Protein 4CH7 (pdb70)

Secondary structure (DSSP, 8-state):
-HHHHHHHHTTSPPP-SS-HHHHHHHHHTS-HHHHHHHHHHHHHHTSS--EEEEE-TGGGT-EEEEEEE---HHHHHHHHHHHHH-TTEEEEEEESSSS-EEEEEEE-TTT--HHHHHH--TTTT---EEEE--EE--------PPPHHHHHHHHHHSSPPP-SSSTTHHHHHHT--HHHHHHHHHHHHHTTSEEEEEE---B---EE---TTTHHHHHHHHHTSTT----EE----SS----EE--BSSHHHHHHHHHHHHHHTT---EE---EEEEEEE--PPTT-THHHHHHHHHHHHH--

Solvent-accessible surface area: 16983 Å² total

B-factor: mean 60.32, std 13.26, range [33.71, 109.81]

InterPro domains:
  IPR019888 Transcription regulator AsnC-like [SM00344] (4-109)
  IPR036388 Winged helix-like DNA-binding domain superfamily [G3DSA:1.10.10.10] (6-53)
  IPR040523 Siroheme decarboxylase , AsnC-like ligand binding domain [PF17805] (62-142)
  IPR040523 Siroheme decarboxylase , AsnC-like ligand binding domain [PF17805] (228-313)
  IPR050684 Transcriptional regulator Lrp/AsnC/Siroheme decarboxylase [PTHR43413] (7-129)
  IPR053429 Siroheme decarboxylase AHBA-like [NF040708] (6-148)
  IPR053431 Siroheme decarboxylase beta subunit-like [NF040707] (175-319)
  IPR053953 Siroheme decarboxylase NirL-like, HTH domain [PF22451] (7-51)
  IPR053953 Siroheme decarboxylase NirL-like, HTH domain [PF22451] (172-218)

Organism: Hydrogenobacter thermophilus (strain DSM 6534 / IAM 12695 / TK-6) (NCBI:txid608538)

Foldseek 3Di:
DLLVLLQVQQQPFQDLDQFSLCVSCVVSVHDSVVSLVSVCVCCVVPPFVFWAWDFDQVLQVKDKWKKFFQDDPVCVVVVLVLQVLFLQWAWWFQWDDSRGIITMGIDHPPQDDPVVLVVLVVVSVTDDMDTGHKAWDPLPADRDHDDVLVQLLLQVRGGGQDSDRGSQCVVCVVSVHSVVSSVVVVVCCVNRRTVGIGTDEQKDKKFFQDDPVCLSVLVVVLVPDDQKDIKIAGDADPSHRTGIDIYDHDDVVVVVSVVVSCVVVVTPDMDIIIGPDISHHHDHRGPDCSNSVSSVVSVVVVVD

CATH classification: 1.10.10.2890 (+1 more: 3.30.70.3460)

Sequence (304 aa):
NEFDKILKIIQKDIPLVKEPFSVLAQEVGIEEGKLLKTIEKLVEDGIVRHIAPIYDSRLLGYDSALIAFKVDRQKLEEVANFVNACPGVSHNYERTHDFNLWFTLAVPPEISELEDVVVRLAERERVKDYLVLRVVRLFKVYTYTPLTEEEKRIVSITQGSFPLVERPFLEYAKRLRSEEELLEKLSALKERGVLRRISAVYVANASVWEVPEDAIEEVGRYIAGFKGVSHCYQRTTSEKFRYNLFAHGKGQEEIKLLAETISREKALSKYALLFSTREFKKVRIKYFSEEFERWFKELISALEH

Structure (mmCIF, N/CA/C/O backbone):
data_4CH7
#
_entry.id   4CH7
#
_cell.length_a   101.350
_cell.length_b   72.090
_cell.length_c   51.200
_cell.angle_alpha   90.00
_cell.angle_beta   100.40
_cell.angle_gamma   90.00
#
_symmetry.space_group_name_H-M   'C 1 2 1'
#
loop_
_entity.id
_entity.type
_entity.pdbx_description
1 polymer 'NIRD-LIKE PROTEIN'
2 water water
#
loop_
_atom_site.group_PDB
_atom_site.id
_atom_site.type_symbol
_atom_site.label_atom_id
_atom_site.label_alt_id
_atom_site.label_comp_id
_atom_site.label_asym_id
_atom_site.label_entity_id
_atom_site.label_seq_id
_atom_site.pdbx_PDB_ins_code
_atom_site.Cartn_x
_atom_site.Cartn_y
_atom_site.Cartn_z
_atom_site.occupancy
_atom_site.B_iso_or_equiv
_atom_site.auth_seq_id
_atom_site.auth_comp_id
_atom_site.auth_asym_id
_atom_site.auth_atom_id
_atom_site.pdbx_PDB_model_num
ATOM 1 N N . ASN A 1 3 ? 79.310 12.283 57.882 1.00 69.40 3 ASN A N 1
ATOM 2 C CA . ASN A 1 3 ? 80.177 11.313 57.224 1.00 81.88 3 ASN A CA 1
ATOM 3 C C . ASN A 1 3 ? 81.303 10.851 58.147 1.00 66.69 3 ASN A C 1
ATOM 4 O O . ASN A 1 3 ? 81.929 11.664 58.830 1.00 73.17 3 ASN A O 1
ATOM 9 N N . GLU A 1 4 ? 81.545 9.542 58.164 1.00 63.51 4 GLU A N 1
ATOM 10 C CA . GLU A 1 4 ? 82.610 8.956 58.974 1.00 67.70 4 GLU A CA 1
ATOM 11 C C . GLU A 1 4 ? 83.966 9.511 58.568 1.00 67.79 4 GLU A C 1
ATOM 12 O O . GLU A 1 4 ? 84.730 9.977 59.411 1.00 64.57 4 GLU A O 1
ATOM 18 N N . PHE A 1 5 ? 84.259 9.438 57.272 1.00 62.62 5 PHE A N 1
ATOM 19 C CA . PHE A 1 5 ? 85.486 9.988 56.709 1.00 60.56 5 PHE A CA 1
ATOM 20 C C . PHE A 1 5 ? 85.715 11.413 57.190 1.00 68.91 5 PHE A C 1
ATOM 21 O O . PHE A 1 5 ? 86.793 11.746 57.678 1.00 70.88 5 PHE A O 1
ATOM 29 N N . ASP A 1 6 ? 84.686 12.243 57.051 1.00 62.66 6 ASP A N 1
ATOM 30 C CA . ASP A 1 6 ? 84.751 13.641 57.460 1.00 72.91 6 ASP A CA 1
ATOM 31 C C . ASP A 1 6 ? 84.970 13.795 58.966 1.00 62.85 6 ASP A C 1
ATOM 32 O O . ASP A 1 6 ? 85.766 14.627 59.400 1.00 63.81 6 ASP A O 1
ATOM 37 N N . LYS A 1 7 ? 84.260 12.993 59.758 1.00 56.55 7 LYS A N 1
ATOM 38 C CA . LYS A 1 7 ? 84.383 13.038 61.217 1.00 51.82 7 LYS A CA 1
ATOM 39 C C . LYS A 1 7 ? 85.754 12.574 61.706 1.00 52.83 7 LYS A C 1
ATOM 40 O O . LYS A 1 7 ? 86.330 13.164 62.618 1.00 50.70 7 LYS A O 1
ATOM 46 N N . ILE A 1 8 ? 86.261 11.506 61.099 1.00 51.80 8 ILE A N 1
ATOM 47 C CA . ILE A 1 8 ? 87.558 10.946 61.460 1.00 57.08 8 ILE A CA 1
ATOM 48 C C . ILE A 1 8 ? 88.689 11.886 61.064 1.00 57.33 8 ILE A C 1
ATOM 49 O O . ILE A 1 8 ? 89.573 12.180 61.871 1.00 54.97 8 ILE A O 1
ATOM 54 N N . LEU A 1 9 ? 88.661 12.334 59.811 1.00 51.65 9 LEU A N 1
ATOM 55 C CA . LEU A 1 9 ? 89.637 13.287 59.293 1.00 56.15 9 LEU A CA 1
ATOM 56 C C . LEU A 1 9 ? 89.709 14.526 60.178 1.00 56.15 9 LEU A C 1
ATOM 57 O O . LEU A 1 9 ? 90.793 15.016 60.494 1.00 59.80 9 LEU A O 1
ATOM 62 N N . LYS A 1 10 ? 88.542 15.016 60.581 1.00 48.32 10 LYS A N 1
ATOM 63 C CA . LYS A 1 10 ? 88.440 16.186 61.445 1.00 51.40 10 LYS A CA 1
ATOM 64 C C . LYS A 1 10 ? 89.035 15.941 62.834 1.00 64.28 10 LYS A C 1
ATOM 65 O O . LYS A 1 10 ? 89.715 16.807 63.387 1.00 60.50 10 LYS A O 1
ATOM 71 N N . ILE A 1 11 ? 88.785 14.759 63.391 1.00 55.58 11 ILE A N 1
ATOM 72 C CA . ILE A 1 11 ? 89.131 14.479 64.786 1.00 50.87 11 ILE A CA 1
ATOM 73 C C . ILE A 1 11 ? 90.609 14.141 65.016 1.00 48.73 11 ILE A C 1
ATOM 74 O O . ILE A 1 11 ? 91.136 14.374 66.103 1.00 50.86 11 ILE A O 1
ATOM 79 N N . ILE A 1 12 ? 91.276 13.600 64.000 1.00 50.51 12 ILE A N 1
ATOM 80 C CA . ILE A 1 12 ? 92.689 13.246 64.128 1.00 52.68 12 ILE A CA 1
ATOM 81 C C . ILE A 1 12 ? 93.602 14.443 63.871 1.00 57.99 12 ILE A C 1
ATOM 82 O O . ILE A 1 12 ? 94.830 14.337 63.960 1.00 51.56 12 ILE A O 1
ATOM 87 N N . GLN A 1 13 ? 92.990 15.576 63.544 1.00 55.46 13 GLN A N 1
ATOM 88 C CA . GLN A 1 13 ? 93.721 16.825 63.389 1.00 54.38 13 GLN A CA 1
ATOM 89 C C . GLN A 1 13 ? 93.654 17.611 64.690 1.00 59.71 13 GLN A C 1
ATOM 90 O O . GLN A 1 13 ? 94.419 18.554 64.899 1.00 67.10 13 GLN A O 1
ATOM 96 N N . LYS A 1 14 ? 92.730 17.215 65.561 1.00 52.10 14 LYS A N 1
ATOM 97 C CA . LYS A 1 14 ? 92.667 17.759 66.910 1.00 56.90 14 LYS A CA 1
ATOM 98 C C . LYS A 1 14 ? 93.726 17.064 67.753 1.00 62.56 14 LYS A C 1
ATOM 99 O O . LYS A 1 14 ? 94.191 15.979 67.397 1.00 61.79 14 LYS A O 1
ATOM 105 N N . ASP A 1 15 ? 94.121 17.690 68.858 1.00 63.91 15 ASP A N 1
ATOM 106 C CA . ASP A 1 15 ? 95.100 17.089 69.756 1.00 60.28 15 ASP A CA 1
ATOM 107 C C . ASP A 1 15 ? 94.593 15.743 70.266 1.00 64.00 15 ASP A C 1
ATOM 108 O O . ASP A 1 15 ? 93.478 15.642 70.776 1.00 67.11 15 ASP A O 1
ATOM 113 N N . ILE A 1 16 ? 95.414 14.712 70.102 1.00 60.58 16 ILE A N 1
ATOM 114 C CA . ILE A 1 16 ? 95.050 13.362 70.507 1.00 57.71 16 ILE A CA 1
ATOM 115 C C . ILE A 1 16 ? 95.412 13.138 71.971 1.00 54.85 16 ILE A C 1
ATOM 116 O O . ILE A 1 16 ? 96.563 13.333 72.362 1.00 61.45 16 ILE A O 1
ATOM 121 N N . PRO A 1 17 ? 94.420 12.729 72.785 1.00 48.37 17 PRO A N 1
ATOM 122 C CA . PRO A 1 17 ? 94.572 12.663 74.246 1.00 51.98 17 PRO A CA 1
ATOM 123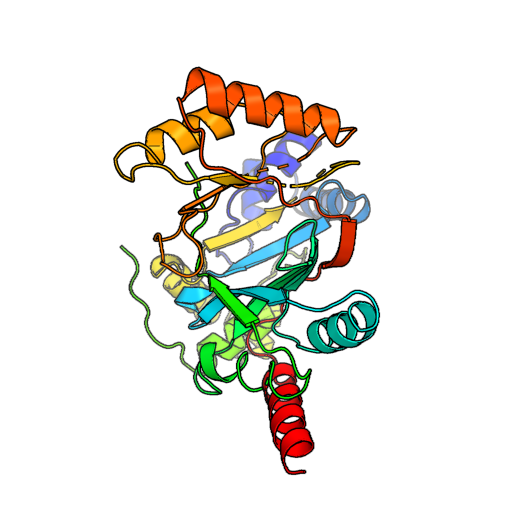 C C . PRO A 1 17 ? 95.714 11.770 74.716 1.00 45.29 17 PRO A C 1
ATOM 124 O O . PRO A 1 17 ? 95.944 10.698 74.153 1.00 42.49 17 PRO A O 1
ATOM 128 N N . LEU A 1 18 ? 96.420 12.222 75.748 1.00 45.03 18 LEU A N 1
ATOM 129 C CA . LEU A 1 18 ? 97.487 11.438 76.350 1.00 44.57 18 LEU A CA 1
ATOM 130 C C . LEU A 1 18 ? 96.905 10.415 77.315 1.00 39.30 18 LEU A C 1
ATOM 131 O O . LEU A 1 18 ? 96.924 10.605 78.531 1.00 39.84 18 LEU A O 1
ATOM 136 N N . VAL A 1 19 ? 96.364 9.339 76.754 1.00 35.90 19 VAL A N 1
ATOM 137 C CA . VAL A 1 19 ? 95.845 8.229 77.538 1.00 38.84 19 VAL A CA 1
ATOM 138 C C . VAL A 1 19 ? 96.419 6.951 76.945 1.00 33.71 19 VAL A C 1
ATOM 139 O O . VAL A 1 19 ? 97.084 6.996 75.909 1.00 38.41 19 VAL A O 1
ATOM 143 N N . LYS A 1 20 ? 96.171 5.817 77.593 1.00 37.98 20 LYS A N 1
ATOM 144 C CA . LYS A 1 20 ? 96.719 4.552 77.118 1.00 37.19 20 LYS A CA 1
ATOM 145 C C . LYS A 1 20 ? 96.069 4.109 75.810 1.00 38.38 20 LYS A C 1
ATOM 146 O O . LYS A 1 20 ? 96.732 3.540 74.944 1.00 39.69 20 LYS A O 1
ATOM 152 N N . GLU A 1 21 ? 94.773 4.375 75.671 1.00 37.80 21 GLU A N 1
ATOM 153 C CA . GLU A 1 21 ? 94.036 3.998 74.468 1.00 39.91 21 GLU A CA 1
ATOM 154 C C . GLU A 1 21 ? 93.320 5.202 73.859 1.00 44.26 21 GLU A C 1
ATOM 155 O O . GLU A 1 21 ? 92.098 5.321 73.963 1.00 37.79 21 GLU A O 1
ATOM 161 N N . PRO A 1 22 ? 94.084 6.091 73.199 1.00 38.58 22 PRO A N 1
ATOM 162 C CA . PRO A 1 22 ? 93.543 7.341 72.652 1.00 36.76 22 PRO A CA 1
ATOM 163 C C . PRO A 1 22 ? 92.601 7.109 71.478 1.00 44.80 22 PRO A C 1
ATOM 164 O O . PRO A 1 22 ? 91.690 7.906 71.269 1.00 41.31 22 PRO A O 1
ATOM 168 N N . PHE A 1 23 ? 92.818 6.035 70.726 1.00 41.62 23 PHE A N 1
ATOM 169 C CA . PHE A 1 23 ? 91.965 5.728 69.585 1.00 42.35 23 PHE A CA 1
ATOM 170 C C . PHE A 1 23 ? 90.651 5.082 70.019 1.00 44.98 23 PHE A C 1
ATOM 171 O O . PHE A 1 23 ? 89.666 5.107 69.283 1.00 47.15 23 PHE A O 1
ATOM 179 N N . SER A 1 24 ? 90.644 4.500 71.213 1.00 44.83 24 SER A N 1
ATOM 180 C CA . SER A 1 24 ? 89.409 4.012 71.815 1.00 45.22 24 SER A CA 1
ATOM 181 C C . SER A 1 24 ? 88.520 5.212 72.137 1.00 46.58 24 SER A C 1
ATOM 182 O O . SER A 1 24 ? 87.310 5.194 71.896 1.00 48.08 24 SER A O 1
ATOM 185 N N . VAL A 1 25 ? 89.145 6.262 72.666 1.00 42.19 25 VAL A N 1
ATOM 186 C CA . VAL A 1 25 ? 88.454 7.506 72.994 1.00 37.57 25 VAL A CA 1
ATOM 187 C C . VAL A 1 25 ? 87.924 8.204 71.738 1.00 46.57 25 VAL A C 1
ATOM 188 O O . VAL A 1 25 ? 86.769 8.627 71.702 1.00 39.58 25 VAL A O 1
ATOM 192 N N . LEU A 1 26 ? 88.772 8.321 70.717 1.00 41.48 26 LEU A N 1
ATOM 193 C CA . LEU A 1 26 ? 88.369 8.911 69.442 1.00 45.56 26 LEU A CA 1
ATOM 194 C C . LEU A 1 26 ? 87.245 8.105 68.796 1.00 42.48 26 LEU A C 1
ATOM 195 O O . LEU A 1 26 ? 86.308 8.672 68.236 1.00 45.95 26 LEU A O 1
ATOM 200 N N . ALA A 1 27 ? 87.347 6.782 68.880 1.00 40.13 27 ALA A N 1
ATOM 201 C CA . ALA A 1 27 ? 86.328 5.891 68.332 1.00 42.57 27 ALA A CA 1
ATOM 202 C C . ALA A 1 27 ? 84.974 6.149 68.976 1.00 46.45 27 ALA A C 1
ATOM 203 O O . ALA A 1 27 ? 83.956 6.233 68.286 1.00 43.63 27 ALA A O 1
ATOM 205 N N . GLN A 1 28 ? 84.970 6.250 70.302 1.00 35.24 28 GLN A N 1
ATOM 206 C CA . GLN A 1 28 ? 83.763 6.576 71.048 1.00 39.82 28 GLN A CA 1
ATOM 207 C C . GLN A 1 28 ? 83.192 7.915 70.599 1.00 48.32 28 GLN A C 1
ATOM 208 O O . GLN A 1 28 ? 81.994 8.028 70.343 1.00 43.70 28 GLN A O 1
ATOM 214 N N . GLU A 1 29 ? 84.057 8.922 70.500 1.00 41.59 29 GLU A N 1
ATOM 215 C CA . GLU A 1 29 ? 83.641 10.261 70.085 1.00 43.10 29 GLU A CA 1
ATOM 216 C C . GLU A 1 29 ? 83.101 10.298 68.652 1.00 50.55 29 GLU A C 1
ATOM 217 O O . GLU A 1 29 ? 82.145 11.020 68.360 1.00 49.65 29 GLU A O 1
ATOM 223 N N . VAL A 1 30 ? 83.722 9.527 67.764 1.00 40.41 30 VAL A N 1
ATOM 224 C CA . VAL A 1 30 ? 83.277 9.442 66.373 1.00 49.96 30 VAL A CA 1
ATOM 225 C C . VAL A 1 30 ? 82.009 8.594 66.256 1.00 48.41 30 VAL A C 1
ATOM 226 O O . VAL A 1 30 ? 81.110 8.904 65.468 1.00 53.87 30 VAL A O 1
ATOM 230 N N . GLY A 1 31 ? 81.929 7.536 67.057 1.00 50.00 31 GLY A N 1
ATOM 231 C CA . GLY A 1 31 ? 80.758 6.681 67.053 1.00 47.68 31 GLY A CA 1
ATOM 232 C C . GLY A 1 31 ? 80.944 5.417 66.240 1.00 57.63 31 GLY A C 1
ATOM 233 O O . GLY A 1 31 ? 79.968 4.807 65.802 1.00 51.05 31 GLY A O 1
ATOM 234 N N . ILE A 1 32 ? 82.197 5.023 66.037 1.00 48.63 32 ILE A N 1
ATOM 235 C CA . ILE A 1 32 ? 82.493 3.789 65.320 1.00 50.79 32 ILE A CA 1
ATOM 236 C C . ILE A 1 32 ? 83.420 2.888 66.129 1.00 52.16 32 ILE A C 1
ATOM 237 O O . ILE A 1 32 ? 84.079 3.340 67.066 1.00 51.48 32 ILE A O 1
ATOM 242 N N . GLU A 1 33 ? 83.460 1.612 65.762 1.00 42.15 33 GLU A N 1
ATOM 243 C CA . GLU A 1 33 ? 84.322 0.638 66.425 1.00 55.22 33 GLU A CA 1
ATOM 244 C C . GLU A 1 33 ? 85.790 1.006 66.210 1.00 48.33 33 GLU A C 1
ATOM 245 O O . GLU A 1 33 ? 86.153 1.511 65.148 1.00 42.02 33 GLU A O 1
ATOM 251 N N . GLU A 1 34 ? 86.624 0.770 67.222 1.00 51.31 34 GLU A N 1
ATOM 252 C CA . GLU A 1 34 ? 88.011 1.240 67.208 1.00 49.69 34 GLU A CA 1
ATOM 253 C C . GLU A 1 34 ? 88.850 0.662 66.071 1.00 45.37 34 GLU A C 1
ATOM 254 O O . GLU A 1 34 ? 89.592 1.394 65.410 1.00 48.36 34 GLU A O 1
ATOM 260 N N . GLY A 1 35 ? 88.742 -0.646 65.856 1.00 50.88 35 GLY A N 1
ATOM 261 C CA . GLY A 1 35 ? 89.466 -1.301 64.781 1.00 51.66 35 GLY A CA 1
ATOM 262 C C . GLY A 1 35 ? 89.138 -0.679 63.439 1.00 58.41 35 GLY A C 1
ATOM 263 O O . GLY A 1 35 ? 90.020 -0.485 62.601 1.00 53.58 35 GLY A O 1
ATOM 264 N N . LYS A 1 36 ? 87.863 -0.353 63.245 1.00 52.89 36 LYS A N 1
ATOM 265 C CA . LYS A 1 36 ? 87.418 0.312 62.029 1.00 45.11 36 LYS A CA 1
ATOM 266 C C . LYS A 1 36 ? 87.998 1.722 61.926 1.00 49.16 36 LYS A C 1
ATOM 267 O O . LYS A 1 36 ? 88.412 2.151 60.847 1.00 55.87 36 LYS A O 1
ATOM 273 N N . LEU A 1 37 ? 88.027 2.437 63.050 1.00 48.06 37 LEU A N 1
ATOM 274 C CA . LEU A 1 37 ? 88.638 3.763 63.092 1.00 51.99 37 LEU A CA 1
ATOM 275 C C . LEU A 1 37 ? 90.100 3.678 62.679 1.00 50.71 37 LEU A C 1
ATOM 276 O O . LEU A 1 37 ? 90.554 4.440 61.829 1.00 46.99 37 LEU A O 1
ATOM 281 N N . LEU A 1 38 ? 90.820 2.734 63.281 1.00 50.71 38 LEU A N 1
ATOM 282 C CA . LEU A 1 38 ? 92.244 2.537 63.017 1.00 52.94 38 LEU A CA 1
ATOM 283 C C . LEU A 1 38 ? 92.565 2.305 61.540 1.00 61.61 38 LEU A C 1
ATOM 284 O O . LEU A 1 38 ? 93.363 3.038 60.953 1.00 61.62 38 LEU A O 1
ATOM 289 N N . LYS A 1 39 ? 91.947 1.285 60.948 1.00 61.88 39 LYS A N 1
ATOM 290 C CA . LYS A 1 39 ? 92.192 0.946 59.547 1.00 68.41 39 LYS A CA 1
ATOM 291 C C . LYS A 1 39 ? 91.859 2.111 58.615 1.00 61.95 39 LYS A C 1
ATOM 292 O O . LYS A 1 39 ? 92.530 2.316 57.601 1.00 64.60 39 LYS A O 1
ATOM 298 N N . THR A 1 40 ? 90.837 2.883 58.974 1.00 57.37 40 THR A N 1
ATOM 299 C CA . THR A 1 40 ? 90.485 4.077 58.214 1.00 58.76 40 THR A CA 1
ATOM 300 C C . THR A 1 40 ? 91.614 5.120 58.235 1.00 61.77 40 THR A C 1
ATOM 301 O O . THR A 1 40 ? 91.983 5.644 57.184 1.00 62.34 40 THR A O 1
ATOM 305 N N . ILE A 1 41 ? 92.164 5.400 59.420 1.00 52.58 41 ILE A N 1
ATOM 306 C CA . ILE A 1 41 ? 93.283 6.341 59.564 1.00 59.69 41 ILE A CA 1
ATOM 307 C C 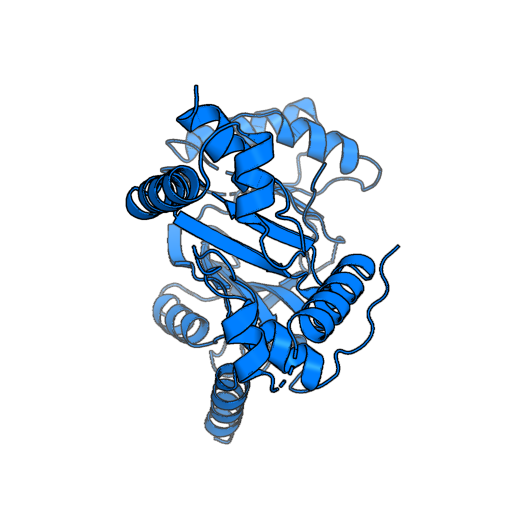. ILE A 1 41 ? 94.409 6.008 58.597 1.00 52.18 41 ILE A C 1
ATOM 308 O O . ILE A 1 41 ? 94.972 6.896 57.952 1.00 52.83 41 ILE A O 1
ATOM 313 N N . GLU A 1 42 ? 94.738 4.720 58.524 1.00 45.76 42 GLU A N 1
ATOM 314 C CA . GLU A 1 42 ? 95.792 4.234 57.647 1.00 61.42 42 GLU A CA 1
ATOM 315 C C . GLU A 1 42 ? 95.525 4.659 56.209 1.00 64.97 42 GLU A C 1
ATOM 316 O O . GLU A 1 42 ? 96.416 5.167 55.537 1.00 62.41 42 GLU A O 1
ATOM 322 N N . LYS A 1 43 ? 94.292 4.447 55.752 1.00 65.01 43 LYS A N 1
ATOM 323 C CA . LYS A 1 43 ? 93.874 4.858 54.416 1.00 53.88 43 LYS A CA 1
ATOM 324 C C . LYS A 1 43 ? 94.174 6.328 54.169 1.00 66.90 43 LYS A C 1
ATOM 325 O O . LYS A 1 43 ? 94.715 6.691 53.127 1.00 69.78 43 LYS A O 1
ATOM 331 N N . LEU A 1 44 ? 93.825 7.171 55.135 1.00 59.54 44 LEU A N 1
ATOM 332 C CA . LEU A 1 44 ? 94.040 8.606 54.997 1.00 66.73 44 LEU A CA 1
ATOM 333 C C . LEU A 1 44 ? 95.522 8.975 54.901 1.00 71.45 44 LEU A C 1
ATOM 334 O O . LEU A 1 44 ? 95.871 9.920 54.198 1.00 62.43 44 LEU A O 1
ATOM 339 N N . VAL A 1 45 ? 96.388 8.226 55.586 1.00 74.41 45 VAL A N 1
ATOM 340 C CA . VAL A 1 45 ? 97.833 8.454 55.481 1.00 72.45 45 VAL A CA 1
ATOM 341 C C . VAL A 1 45 ? 98.444 7.695 54.300 1.00 76.92 45 VAL A C 1
ATOM 342 O O . VAL A 1 45 ? 99.384 8.173 53.666 1.00 75.56 45 VAL A O 1
ATOM 346 N N . GLU A 1 46 ? 97.890 6.523 54.004 1.00 62.65 46 GLU A N 1
ATOM 347 C CA . GLU A 1 46 ? 98.306 5.729 52.852 1.00 69.01 46 GLU A CA 1
ATOM 348 C C . GLU A 1 46 ? 98.079 6.509 51.563 1.00 73.88 46 GLU A C 1
ATOM 349 O O . GLU A 1 46 ? 98.845 6.389 50.605 1.00 77.37 46 GLU A O 1
ATOM 355 N N . ASP A 1 47 ? 97.035 7.329 51.554 1.00 66.86 47 ASP A N 1
ATOM 356 C CA . ASP A 1 47 ? 96.631 8.018 50.338 1.00 76.37 47 ASP A CA 1
ATOM 357 C C . ASP A 1 47 ? 97.140 9.461 50.259 1.00 77.39 47 ASP A C 1
ATOM 358 O O . ASP A 1 47 ? 97.296 10.004 49.170 1.00 76.58 47 ASP A O 1
ATOM 363 N N . GLY A 1 48 ? 97.406 10.078 51.405 1.00 63.88 48 GLY A N 1
ATOM 364 C CA . GLY A 1 48 ? 98.158 11.321 51.420 1.00 77.85 48 GLY A CA 1
ATOM 365 C C . GLY A 1 48 ? 97.418 12.648 51.477 1.00 76.85 48 GLY A C 1
ATOM 366 O O . GLY A 1 48 ? 97.930 13.654 50.981 1.00 77.35 48 GLY A O 1
ATOM 367 N N . ILE A 1 49 ? 96.228 12.670 52.072 1.00 82.20 49 ILE A N 1
ATOM 368 C CA . ILE A 1 49 ? 95.568 13.941 52.369 1.00 80.76 49 ILE A CA 1
ATOM 369 C C . ILE A 1 49 ? 95.989 14.352 53.775 1.00 83.67 49 ILE A C 1
ATOM 370 O O . ILE A 1 49 ? 96.045 15.536 54.113 1.00 85.25 49 ILE A O 1
ATOM 375 N N . VAL A 1 50 ? 96.273 13.340 54.586 1.00 79.67 50 VAL A N 1
ATOM 376 C CA . VAL A 1 50 ? 97.121 13.482 55.751 1.00 85.77 50 VAL A CA 1
ATOM 377 C C . VAL A 1 50 ? 98.215 12.462 55.465 1.00 81.97 50 VAL A C 1
ATOM 378 O O . VAL A 1 50 ? 97.932 11.394 54.942 1.00 85.92 50 VAL A O 1
ATOM 382 N N . ARG A 1 51 ? 99.470 12.797 55.723 1.00 78.70 51 ARG A N 1
ATOM 383 C CA . ARG A 1 51 ? 100.545 11.886 55.345 1.00 83.88 51 ARG A CA 1
ATOM 384 C C . ARG A 1 51 ? 101.211 11.297 56.568 1.00 84.01 51 ARG A C 1
ATOM 385 O O . ARG A 1 51 ? 102.020 10.372 56.473 1.00 77.18 51 ARG A O 1
ATOM 393 N N . HIS A 1 52 ? 100.853 11.837 57.724 1.00 81.07 52 HIS A N 1
ATOM 394 C CA . HIS A 1 52 ? 101.519 11.465 58.953 1.00 73.84 52 HIS A CA 1
ATOM 395 C C . HIS A 1 52 ? 100.628 11.747 60.147 1.00 70.23 52 HIS A C 1
ATOM 396 O O . HIS A 1 52 ? 99.551 12.335 60.015 1.00 81.02 52 HIS A O 1
ATOM 403 N N . ILE A 1 53 ? 101.094 11.310 61.309 1.00 66.29 53 ILE A N 1
ATOM 404 C CA . ILE A 1 53 ? 100.435 11.564 62.576 1.00 63.76 53 ILE A CA 1
ATOM 405 C C . ILE A 1 53 ? 101.512 11.435 63.644 1.00 40.31 53 ILE A C 1
ATOM 406 O O . ILE A 1 53 ? 102.168 10.399 63.753 1.00 50.24 53 ILE A O 1
ATOM 411 N N . ALA A 1 54 ? 101.722 12.503 64.406 1.00 43.00 54 ALA A N 1
ATOM 412 C CA . ALA A 1 54 ? 102.906 12.590 65.249 1.00 52.08 54 ALA A CA 1
ATOM 413 C C . ALA A 1 54 ? 102.759 13.645 66.326 1.00 52.38 54 ALA A C 1
ATOM 414 O O . ALA A 1 54 ? 101.910 14.531 66.224 1.00 54.61 54 ALA A O 1
ATOM 416 N N . PRO A 1 55 ? 103.585 13.542 67.377 1.00 45.76 55 PRO A N 1
ATOM 417 C CA . PRO A 1 55 ? 103.686 14.629 68.351 1.00 46.65 55 PRO A CA 1
ATOM 418 C C . PRO A 1 55 ? 104.289 15.861 67.696 1.00 43.58 55 PRO A C 1
ATOM 419 O O . PRO A 1 55 ? 105.126 15.722 66.802 1.00 48.30 55 PRO A O 1
ATOM 423 N N . ILE A 1 56 ? 103.864 17.045 68.123 1.00 46.32 56 ILE A N 1
ATOM 424 C CA . ILE A 1 56 ? 104.500 18.279 67.678 1.00 50.10 56 ILE A CA 1
ATOM 425 C C . ILE A 1 56 ? 105.184 18.927 68.877 1.00 54.82 56 ILE A C 1
ATOM 426 O O . ILE A 1 56 ? 104.527 19.306 69.848 1.00 57.71 56 ILE A O 1
ATOM 431 N N . TYR A 1 57 ? 106.508 19.030 68.813 1.00 56.68 57 TYR A N 1
ATOM 432 C CA . TYR A 1 57 ? 107.284 19.609 69.904 1.00 53.40 57 TYR A CA 1
ATOM 433 C C . TYR A 1 57 ? 107.661 21.052 69.590 1.00 52.89 57 TYR A C 1
ATOM 434 O O . TYR A 1 57 ? 107.903 21.392 68.431 1.00 59.64 57 TYR A O 1
ATOM 443 N N . ASP A 1 58 ? 107.702 21.899 70.615 1.00 58.83 58 ASP A N 1
ATOM 444 C CA . ASP A 1 58 ? 108.117 23.284 70.427 1.00 60.33 58 ASP A CA 1
ATOM 445 C C . ASP A 1 58 ? 109.639 23.360 70.353 1.00 63.52 58 ASP A C 1
ATOM 446 O O . ASP A 1 58 ? 110.330 22.993 71.303 1.00 52.29 58 ASP A O 1
ATOM 451 N N . SER A 1 59 ? 110.146 23.835 69.219 1.00 58.06 59 SER A N 1
ATOM 452 C CA . SER A 1 59 ? 111.584 23.873 68.947 1.00 65.08 59 SER A CA 1
ATOM 453 C C . SER A 1 59 ? 112.414 24.519 70.059 1.00 63.11 59 SER A C 1
ATOM 454 O O . SER A 1 59 ? 113.352 23.907 70.570 1.00 64.23 59 SER A O 1
ATOM 457 N N . ARG A 1 60 ? 112.069 25.747 70.434 1.00 63.43 60 ARG A N 1
ATOM 458 C CA . ARG A 1 60 ? 112.848 26.475 71.434 1.00 64.32 60 ARG A CA 1
ATOM 459 C C . ARG A 1 60 ? 112.668 25.936 72.856 1.00 65.89 60 ARG A C 1
ATOM 460 O O . ARG A 1 60 ? 113.584 26.021 73.676 1.00 59.70 60 ARG A O 1
ATOM 468 N N . LEU A 1 61 ? 111.494 25.384 73.145 1.00 57.96 61 LEU A N 1
ATOM 469 C CA . LEU A 1 61 ? 111.232 24.805 74.462 1.00 65.99 61 LEU A CA 1
ATOM 470 C C . LEU A 1 61 ? 111.991 23.489 74.646 1.00 61.23 61 LEU A C 1
ATOM 471 O O . LEU A 1 61 ? 112.199 23.032 75.772 1.00 62.14 61 LEU A O 1
ATOM 476 N N . LEU A 1 62 ? 112.410 22.896 73.531 1.00 56.68 62 LEU A N 1
ATOM 477 C CA . LEU A 1 62 ? 113.311 21.750 73.562 1.00 59.63 62 LEU A CA 1
ATOM 478 C C . LEU A 1 62 ? 114.723 22.224 73.887 1.00 59.23 62 LEU A C 1
ATOM 479 O O . LEU A 1 62 ? 115.564 21.445 74.340 1.00 57.02 62 LEU A O 1
ATOM 484 N N . GLY A 1 63 ? 114.977 23.508 73.655 1.00 57.14 63 GLY A N 1
ATOM 485 C CA . GLY A 1 63 ? 116.299 24.067 73.861 1.00 60.73 63 GLY A CA 1
ATOM 486 C C . GLY A 1 63 ? 117.007 24.306 72.547 1.00 62.70 63 GLY A C 1
ATOM 487 O O . GLY A 1 63 ? 118.187 24.660 72.520 1.00 58.10 63 GLY A O 1
ATOM 488 N N . TYR A 1 64 ? 116.284 24.103 71.451 1.00 53.71 64 TYR A N 1
ATOM 489 C CA . TYR A 1 64 ? 116.835 24.356 70.130 1.00 55.77 64 TYR A CA 1
ATOM 490 C C . TYR A 1 64 ? 116.783 25.838 69.793 1.00 55.21 64 TYR A C 1
ATOM 491 O O . TYR A 1 64 ? 115.730 26.473 69.896 1.00 66.97 64 TYR A O 1
ATOM 500 N N . ASP A 1 65 ? 117.928 26.390 69.407 1.00 54.37 65 ASP A N 1
ATOM 501 C CA . ASP A 1 65 ? 117.950 27.722 68.828 1.00 50.78 65 ASP A CA 1
ATOM 502 C C . ASP A 1 65 ? 117.810 27.565 67.322 1.00 50.76 65 ASP A C 1
ATOM 503 O O . ASP A 1 65 ? 118.612 26.876 66.685 1.00 56.45 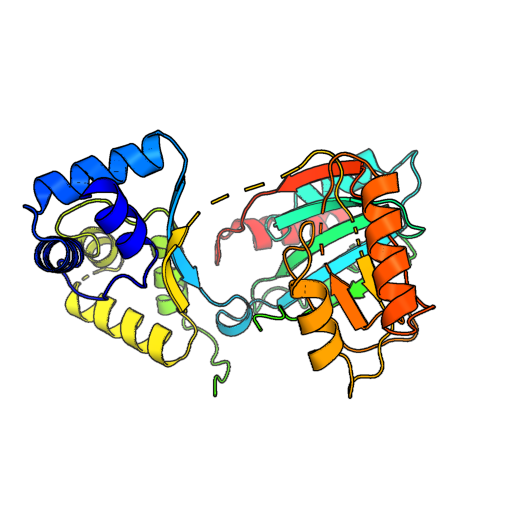65 ASP A O 1
ATOM 508 N N . SER A 1 66 ? 116.777 28.182 66.760 1.00 46.76 66 SER A N 1
ATOM 509 C CA . SER A 1 66 ? 116.551 28.116 65.323 1.00 55.42 66 SER A CA 1
ATOM 510 C C . SER A 1 66 ? 116.453 29.511 64.720 1.00 48.70 66 SER A C 1
ATOM 511 O O . SER A 1 66 ? 115.923 30.433 65.343 1.00 53.04 66 SER A O 1
ATOM 514 N N . ALA A 1 67 ? 116.980 29.663 63.510 1.00 48.12 67 ALA A N 1
ATOM 515 C CA . ALA A 1 67 ? 116.971 30.954 62.836 1.00 43.62 67 ALA A CA 1
ATOM 516 C C . ALA A 1 67 ? 116.872 30.788 61.330 1.00 49.48 67 ALA A C 1
ATOM 517 O O . ALA A 1 67 ? 117.140 29.711 60.792 1.00 46.59 67 ALA A O 1
ATOM 519 N N . LEU A 1 68 ? 116.491 31.866 60.655 1.00 45.30 68 LEU A N 1
ATOM 520 C CA . LEU A 1 68 ? 116.495 31.888 59.202 1.00 52.67 68 LEU A CA 1
ATOM 521 C C . LEU A 1 68 ? 117.829 32.457 58.741 1.00 47.06 68 LEU A C 1
ATOM 522 O O . LEU A 1 68 ? 118.168 33.598 59.058 1.00 39.78 68 LEU A O 1
ATOM 527 N N . ILE A 1 69 ? 118.591 31.654 58.007 1.00 43.59 69 ILE A N 1
ATOM 528 C CA . ILE A 1 69 ? 119.916 32.067 57.561 1.00 45.72 69 ILE A CA 1
ATOM 529 C C . ILE A 1 69 ? 119.905 32.407 56.073 1.00 51.13 69 ILE A C 1
ATOM 530 O O . ILE A 1 69 ? 119.262 31.720 55.280 1.00 58.32 69 ILE A O 1
ATOM 535 N N . ALA A 1 70 ? 120.612 33.472 55.701 1.00 42.74 70 ALA A N 1
ATOM 536 C CA . ALA A 1 70 ? 120.718 33.878 54.304 1.00 49.32 70 ALA A CA 1
ATOM 537 C C . ALA A 1 70 ? 122.184 34.024 53.917 1.00 47.98 70 ALA A C 1
ATOM 538 O O . ALA A 1 70 ? 122.933 34.717 54.597 1.00 44.23 70 ALA A O 1
ATOM 540 N N . PHE A 1 71 ? 122.589 33.369 52.832 1.00 45.42 71 PHE A N 1
ATOM 541 C CA . PHE A 1 71 ? 123.962 33.470 52.342 1.00 48.46 71 PHE A CA 1
ATOM 542 C C . PHE A 1 71 ? 124.029 34.283 51.053 1.00 57.33 71 PHE A C 1
ATOM 543 O O . PHE A 1 71 ? 123.161 34.156 50.186 1.00 54.37 71 PHE A O 1
ATOM 551 N N . LYS A 1 72 ? 125.053 35.124 50.929 1.00 56.04 72 LYS A N 1
ATOM 552 C CA . LYS A 1 72 ? 125.335 35.760 49.647 1.00 54.77 72 LYS A CA 1
ATOM 553 C C . LYS A 1 72 ? 126.366 34.932 48.892 1.00 60.56 72 LYS A C 1
ATOM 554 O O . LYS A 1 72 ? 127.565 35.008 49.162 1.00 58.27 72 LYS A O 1
ATOM 560 N N . VAL A 1 73 ? 125.879 34.126 47.956 1.00 63.39 73 VAL A N 1
ATOM 561 C CA . VAL A 1 73 ? 126.728 33.261 47.151 1.00 64.19 73 VAL A CA 1
ATOM 562 C C . VAL A 1 73 ? 126.547 33.664 45.696 1.00 73.12 73 VAL A C 1
ATOM 563 O O . VAL A 1 73 ? 125.455 34.061 45.305 1.00 71.69 73 VAL A O 1
ATOM 567 N N . ASP A 1 74 ? 127.590 33.580 44.879 1.00 77.98 74 ASP A N 1
ATOM 568 C CA . ASP A 1 74 ? 127.368 33.839 43.461 1.00 80.07 74 ASP A CA 1
ATOM 569 C C . ASP A 1 74 ? 127.189 32.550 42.665 1.00 72.56 74 ASP A C 1
ATOM 570 O O . ASP A 1 74 ? 127.728 31.504 43.029 1.00 68.05 74 ASP A O 1
ATOM 575 N N . ARG A 1 75 ? 126.416 32.653 41.585 1.00 83.72 75 ARG A N 1
ATOM 576 C CA . ARG A 1 75 ? 125.906 31.513 40.820 1.00 75.95 75 ARG A CA 1
ATOM 577 C C . ARG A 1 75 ? 126.908 30.395 40.538 1.00 78.60 75 ARG A C 1
ATOM 578 O O . ARG A 1 75 ? 126.547 29.215 40.559 1.00 79.72 75 ARG A O 1
ATOM 586 N N . GLN A 1 76 ? 128.155 30.771 40.267 1.00 70.12 76 GLN A N 1
ATOM 587 C CA . GLN A 1 76 ? 129.215 29.801 40.015 1.00 79.45 76 GLN A CA 1
ATOM 588 C C . GLN A 1 76 ? 129.336 28.818 41.172 1.00 88.81 76 GLN A C 1
ATOM 589 O O . GLN A 1 76 ? 129.621 27.636 40.971 1.00 90.09 76 GLN A O 1
ATOM 595 N N . LYS A 1 77 ? 129.105 29.314 42.383 1.00 82.87 77 LYS A N 1
ATOM 596 C CA . LYS A 1 77 ? 129.323 28.521 43.585 1.00 80.88 77 LYS A CA 1
ATOM 597 C C . LYS A 1 77 ? 128.029 28.231 44.344 1.00 74.39 77 LYS A C 1
ATOM 598 O O . LYS A 1 77 ? 128.060 27.621 45.411 1.00 72.41 77 LYS A O 1
ATOM 604 N N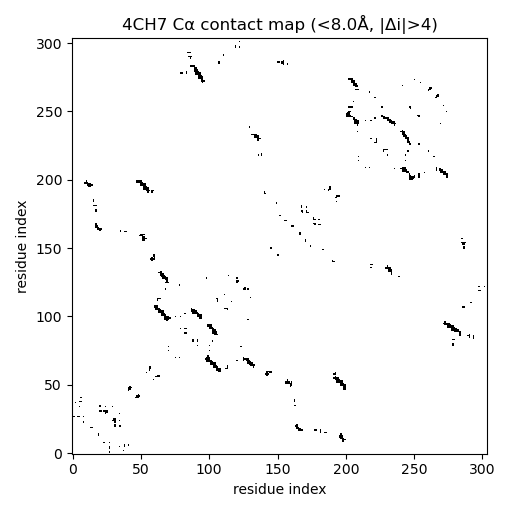 . LEU A 1 78 ? 126.899 28.656 43.783 1.00 68.00 78 LEU A N 1
ATOM 605 C CA . LEU A 1 78 ? 125.598 28.483 44.430 1.00 64.52 78 LEU A CA 1
ATOM 606 C C . LEU A 1 78 ? 125.284 27.017 44.733 1.00 66.34 78 LEU A C 1
ATOM 607 O O . LEU A 1 78 ? 124.959 26.670 45.871 1.00 63.84 78 LEU A O 1
ATOM 612 N N . GLU A 1 79 ? 125.377 26.165 43.715 1.00 68.36 79 GLU A N 1
ATOM 613 C CA . GLU A 1 79 ? 125.074 24.745 43.878 1.00 71.51 79 GLU A CA 1
ATOM 614 C C . GLU A 1 79 ? 126.001 24.056 44.876 1.00 72.16 79 GLU A C 1
ATOM 615 O O . GLU A 1 79 ? 125.538 23.325 45.750 1.00 77.76 79 GLU A O 1
ATOM 621 N N . GLU A 1 80 ? 127.305 24.283 44.736 1.00 73.72 80 GLU A N 1
ATOM 622 C CA . GLU A 1 80 ? 128.294 23.729 45.65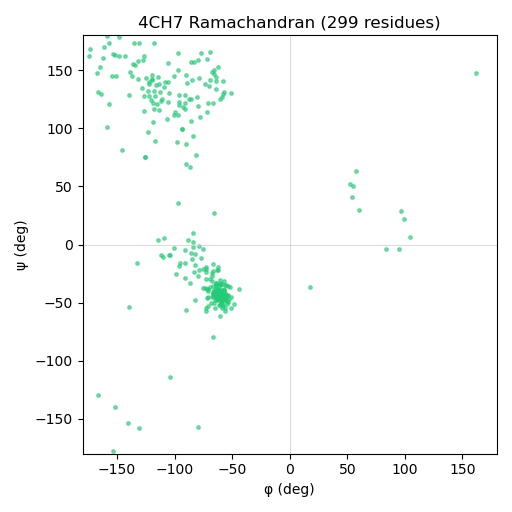9 1.00 74.98 80 GLU A CA 1
ATOM 623 C C . GLU A 1 80 ? 127.967 24.078 47.110 1.00 71.31 80 GLU A C 1
ATOM 624 O O . GLU A 1 80 ? 127.955 23.209 47.984 1.00 63.72 80 GLU A O 1
ATOM 630 N N . VAL A 1 81 ? 127.698 25.358 47.353 1.00 66.77 81 VAL A N 1
ATOM 631 C CA . VAL A 1 81 ? 127.340 25.841 48.684 1.00 64.48 81 VAL A CA 1
ATOM 632 C C . VAL A 1 81 ? 126.021 25.232 49.163 1.00 65.17 81 VAL A C 1
ATOM 633 O O . VAL A 1 81 ? 125.897 24.834 50.320 1.00 59.77 81 VAL A O 1
ATOM 637 N N . ALA A 1 82 ? 125.047 25.150 48.262 1.00 65.95 82 ALA A N 1
ATOM 638 C CA . ALA A 1 82 ? 123.729 24.610 48.588 1.00 63.60 82 ALA A CA 1
ATOM 639 C C . ALA A 1 82 ? 123.803 23.174 49.101 1.00 60.81 82 ALA A C 1
ATOM 640 O O . ALA A 1 82 ? 123.143 22.822 50.081 1.00 59.09 82 ALA A O 1
ATOM 642 N N . ASN A 1 83 ? 124.600 22.349 48.427 1.00 60.94 83 ASN A N 1
ATOM 643 C CA . ASN A 1 83 ? 124.773 20.957 48.824 1.00 65.83 83 ASN A CA 1
ATOM 644 C C . ASN A 1 83 ? 125.506 20.828 50.159 1.00 67.53 83 ASN A C 1
ATOM 645 O O . ASN A 1 83 ? 125.273 19.886 50.915 1.00 58.12 83 ASN A O 1
ATOM 650 N N . PHE A 1 84 ? 126.397 21.774 50.441 1.00 58.26 84 PHE A N 1
ATOM 651 C CA . PHE A 1 84 ? 127.069 21.824 51.735 1.00 60.31 84 PHE A CA 1
ATOM 652 C C . PHE A 1 84 ? 126.048 22.079 52.840 1.00 58.82 84 PHE A C 1
ATOM 653 O O . PHE A 1 84 ? 126.073 21.431 53.887 1.00 57.63 84 PHE A O 1
ATOM 661 N N . VAL A 1 85 ? 125.154 23.033 52.592 1.00 59.28 85 VAL A N 1
ATOM 662 C CA . VAL A 1 85 ? 124.103 23.389 53.541 1.00 66.11 85 VAL A CA 1
ATOM 663 C C . VAL A 1 85 ? 123.187 22.200 53.837 1.00 62.92 85 VAL A C 1
ATOM 664 O O . VAL A 1 85 ? 122.890 21.908 54.999 1.00 64.44 85 VAL A O 1
ATOM 668 N N . ASN A 1 86 ? 122.753 21.519 52.778 1.00 64.81 86 ASN A N 1
ATOM 669 C CA . ASN A 1 86 ? 121.876 20.358 52.898 1.00 63.40 86 ASN A CA 1
ATOM 670 C C . ASN A 1 86 ? 122.466 19.257 53.776 1.00 64.97 86 ASN A C 1
ATOM 671 O O . ASN A 1 86 ? 121.736 18.524 54.439 1.00 71.93 86 ASN A O 1
ATOM 676 N N . ALA A 1 87 ? 123.792 19.149 53.772 1.00 67.19 87 ALA A N 1
ATOM 677 C CA . ALA A 1 87 ? 124.494 18.156 54.581 1.00 77.49 87 ALA A CA 1
ATOM 678 C C . ALA A 1 87 ? 124.243 18.341 56.077 1.00 65.40 87 ALA A C 1
ATOM 679 O O . ALA A 1 87 ? 124.247 17.371 56.837 1.00 68.81 87 ALA A O 1
ATOM 681 N N . CYS A 1 88 ? 124.028 19.585 56.494 1.00 61.81 88 CYS A N 1
ATOM 682 C CA . CYS A 1 88 ? 123.745 19.871 57.895 1.00 67.85 88 CYS A CA 1
ATOM 683 C C . CYS A 1 88 ? 122.401 19.294 58.320 1.00 61.94 88 CYS A C 1
ATOM 684 O O . CYS A 1 88 ? 121.367 19.620 57.735 1.00 65.32 88 CYS A O 1
ATOM 687 N N . PRO A 1 89 ? 122.417 18.429 59.346 1.00 61.64 89 PRO A N 1
ATOM 688 C CA . PRO A 1 89 ? 121.219 17.778 59.886 1.00 58.84 89 PRO A CA 1
ATOM 689 C C . PRO A 1 89 ? 120.280 18.784 60.540 1.00 63.53 89 PRO A C 1
ATOM 690 O O . PRO A 1 89 ? 119.112 18.468 60.764 1.00 65.71 89 PRO A O 1
ATOM 694 N N . GLY A 1 90 ? 120.788 19.976 60.844 1.00 63.50 90 GLY A N 1
ATOM 695 C CA . GLY A 1 90 ? 119.980 21.013 61.462 1.00 59.56 90 GLY A CA 1
ATOM 696 C C . GLY A 1 90 ? 119.297 21.942 60.473 1.00 53.12 90 GLY A C 1
ATOM 697 O O . GLY A 1 90 ? 118.519 22.814 60.870 1.00 51.30 90 GLY A O 1
ATOM 698 N N . VAL A 1 91 ?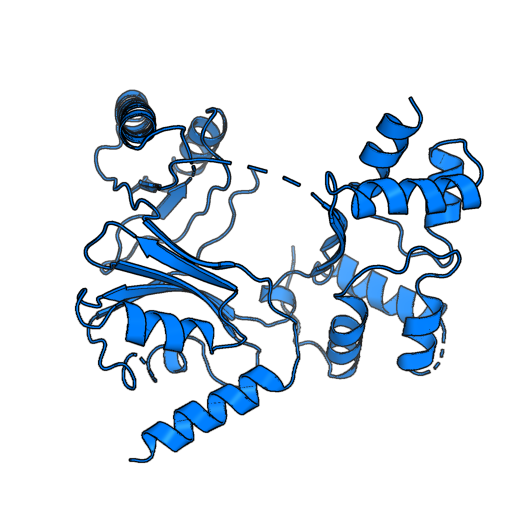 119.591 21.762 59.187 1.00 58.07 91 VAL A N 1
ATOM 699 C CA . VAL A 1 91 ? 118.948 22.548 58.138 1.00 53.99 91 VAL A CA 1
ATOM 700 C C . VAL A 1 91 ? 117.686 21.844 57.641 1.00 57.58 91 VAL A C 1
ATOM 701 O O . VAL A 1 91 ? 117.759 20.742 57.097 1.00 56.88 91 VAL A O 1
ATOM 705 N N . SER A 1 92 ? 116.533 22.481 57.837 1.00 62.28 92 SER A N 1
ATOM 706 C CA . SER A 1 92 ? 115.247 21.888 57.471 1.00 58.75 92 SER A CA 1
ATOM 707 C C . SER A 1 92 ? 114.848 22.241 56.041 1.00 63.25 92 SER A C 1
ATOM 708 O O . SER A 1 92 ? 114.603 21.358 55.217 1.00 68.54 92 SER A O 1
ATOM 711 N N . HIS A 1 93 ? 114.783 23.536 55.754 1.00 58.32 93 HIS A N 1
ATOM 712 C CA . HIS A 1 93 ? 114.483 24.000 54.409 1.00 61.59 93 HIS A CA 1
ATOM 713 C C . HIS A 1 93 ? 115.689 24.730 53.846 1.00 64.77 93 HIS A C 1
ATOM 714 O O . HIS A 1 93 ? 116.401 25.408 54.583 1.00 57.99 93 HIS A O 1
ATOM 721 N N . ASN A 1 94 ? 115.925 24.579 52.546 1.00 56.62 94 ASN A N 1
ATOM 722 C CA . ASN A 1 94 ? 116.969 25.340 51.865 1.00 55.32 94 ASN A CA 1
ATOM 723 C C . ASN A 1 94 ? 116.472 25.785 50.497 1.00 62.18 94 ASN A C 1
ATOM 724 O O . ASN A 1 94 ? 115.975 24.972 49.716 1.00 60.61 94 ASN A O 1
ATOM 729 N N . TYR A 1 95 ? 116.608 27.074 50.209 1.00 58.65 95 TYR A N 1
ATOM 730 C CA . TYR A 1 95 ? 116.052 27.630 48.986 1.00 63.55 95 TYR A CA 1
ATOM 731 C C . TYR A 1 95 ? 117.000 28.591 48.290 1.00 61.06 95 TYR A C 1
ATOM 732 O O . TYR A 1 95 ? 117.762 29.315 48.936 1.00 51.85 95 TYR A O 1
ATOM 741 N N . GLU A 1 96 ? 116.953 28.582 46.963 1.00 52.61 96 GLU A N 1
ATOM 742 C CA . GLU A 1 96 ? 117.552 29.652 46.186 1.00 55.79 96 GLU A CA 1
ATOM 743 C C . GLU A 1 96 ? 116.477 30.700 45.966 1.00 55.26 96 GLU A C 1
ATOM 744 O O . GLU A 1 96 ? 115.370 30.380 45.526 1.00 64.30 96 GLU A O 1
ATOM 750 N N . ARG A 1 97 ? 116.795 31.950 46.285 1.00 51.27 97 ARG A N 1
ATOM 751 C CA . ARG A 1 97 ? 115.812 33.018 46.178 1.00 53.19 97 ARG A CA 1
ATOM 752 C C . ARG A 1 97 ? 116.313 34.206 45.366 1.00 61.50 97 ARG A C 1
ATOM 753 O O . ARG A 1 97 ? 117.517 34.390 45.187 1.00 55.71 97 ARG A O 1
ATOM 761 N N . THR A 1 98 ? 115.370 34.999 44.867 1.00 57.23 98 THR A N 1
ATOM 762 C CA . THR A 1 98 ? 115.686 36.189 44.087 1.00 56.43 98 THR A CA 1
ATOM 763 C C . THR A 1 98 ? 115.974 37.368 45.011 1.00 59.61 98 THR A C 1
ATOM 764 O O . THR A 1 98 ? 115.058 38.078 45.438 1.00 55.32 98 THR A O 1
ATOM 768 N N . HIS A 1 99 ? 117.254 37.563 45.316 1.00 63.67 99 HIS A N 1
ATOM 769 C CA . HIS A 1 99 ? 117.702 38.613 46.227 1.00 61.11 99 HIS A CA 1
ATOM 770 C C . HIS A 1 99 ? 119.227 38.625 46.219 1.00 61.55 99 HIS A C 1
ATOM 771 O O . HIS A 1 99 ? 119.850 37.650 45.795 1.00 57.69 99 HIS A O 1
ATOM 778 N N . ASP A 1 100 ? 119.828 39.720 46.679 1.00 65.16 100 ASP A N 1
ATOM 779 C CA . ASP A 1 100 ? 121.285 39.800 46.786 1.00 67.95 100 ASP A CA 1
ATOM 780 C C . ASP A 1 100 ? 121.808 38.662 47.659 1.00 63.16 100 ASP A C 1
ATOM 781 O O . ASP A 1 100 ? 122.852 38.069 47.375 1.00 63.07 100 ASP A O 1
ATOM 786 N N . PHE A 1 101 ? 121.067 38.359 48.720 1.00 67.18 101 PHE A N 1
ATOM 787 C CA . PHE A 1 101 ? 121.241 37.098 49.425 1.00 57.44 101 PHE A CA 1
ATOM 788 C C . PHE A 1 101 ? 120.392 36.060 48.700 1.00 55.13 101 PHE A C 1
ATOM 789 O O . PHE A 1 101 ? 119.164 36.072 48.795 1.00 56.33 101 PHE A O 1
ATOM 797 N N . ASN A 1 102 ? 121.054 35.174 47.962 1.00 59.64 102 ASN A N 1
ATOM 798 C CA . ASN A 1 102 ? 120.372 34.257 47.052 1.00 59.91 102 ASN A CA 1
ATOM 799 C C . ASN A 1 102 ? 120.188 32.847 47.608 1.00 54.07 102 ASN A C 1
ATOM 800 O O . ASN A 1 102 ? 119.588 31.993 46.952 1.00 50.85 102 ASN A O 1
ATOM 805 N N . LEU A 1 103 ? 120.714 32.596 48.803 1.00 46.33 103 LEU A N 1
ATOM 806 C CA . LEU A 1 103 ? 120.536 31.294 49.438 1.00 46.82 103 LEU A CA 1
ATOM 807 C C . LEU A 1 103 ? 119.963 31.443 50.844 1.00 54.70 103 LEU A C 1
ATOM 808 O O . LEU A 1 103 ? 120.611 31.998 51.732 1.00 50.21 103 LEU A O 1
ATOM 813 N N . TRP A 1 104 ? 118.748 30.937 51.037 1.00 59.16 104 TRP A N 1
ATOM 814 C CA . TRP A 1 104 ? 118.064 31.034 52.318 1.00 54.54 104 TRP A CA 1
ATOM 815 C C . TRP A 1 104 ? 117.743 29.657 52.872 1.00 57.25 104 TRP A C 1
ATOM 816 O O . TRP A 1 104 ? 117.095 28.846 52.205 1.00 50.34 104 TRP A O 1
ATOM 827 N N . PHE A 1 105 ? 118.195 29.394 54.093 1.00 52.49 105 PHE A N 1
ATOM 828 C CA . PHE A 1 105 ? 117.858 28.142 54.752 1.00 46.74 105 PHE A CA 1
ATOM 829 C C . PHE A 1 105 ? 117.474 28.333 56.214 1.00 51.08 105 PHE A C 1
ATOM 830 O O . PHE A 1 105 ? 117.849 29.320 56.853 1.00 53.06 105 PHE A O 1
ATOM 838 N N . THR A 1 106 ? 116.698 27.386 56.726 1.00 50.43 106 THR A N 1
ATOM 839 C CA . THR A 1 106 ? 116.322 27.382 58.130 1.00 51.33 106 THR A CA 1
ATOM 840 C C . THR A 1 106 ? 117.274 26.471 58.888 1.00 55.16 106 THR A C 1
ATOM 841 O O . THR A 1 106 ? 117.412 25.292 58.556 1.00 53.04 106 THR A O 1
ATOM 845 N N . LEU A 1 107 ? 117.945 27.027 59.892 1.00 49.92 107 LEU A N 1
ATOM 846 C CA . LEU A 1 107 ? 118.884 26.256 60.695 1.00 46.81 107 LEU A CA 1
ATOM 847 C C . LEU A 1 107 ? 118.371 26.101 62.114 1.00 48.21 107 LEU A C 1
ATOM 848 O O . LEU A 1 107 ? 117.947 27.075 62.734 1.00 52.10 107 LEU A O 1
ATOM 853 N N . ALA A 1 108 ? 118.401 24.871 62.618 1.00 45.73 108 ALA A N 1
ATOM 854 C CA . ALA A 1 108 ? 118.069 24.604 64.014 1.00 49.67 108 ALA A CA 1
ATOM 855 C C . ALA A 1 108 ? 119.251 23.916 64.683 1.00 51.66 108 ALA A C 1
ATOM 856 O O . ALA A 1 108 ? 119.752 22.909 64.180 1.00 50.19 108 ALA A O 1
ATOM 858 N N . VAL A 1 109 ? 119.694 24.455 65.815 1.00 51.06 109 VAL A N 1
ATOM 859 C CA . VAL A 1 109 ? 120.858 23.917 66.511 1.00 50.79 109 VAL A CA 1
ATOM 860 C C . VAL A 1 109 ? 120.475 23.388 67.892 1.00 56.55 109 VAL A C 1
ATOM 861 O O . VAL A 1 109 ? 119.846 24.099 68.676 1.00 57.81 109 VAL A O 1
ATOM 865 N N . PRO A 1 110 ? 120.846 22.129 68.188 1.00 57.07 110 PRO A N 1
ATOM 866 C CA . PRO A 1 110 ? 120.616 21.545 69.515 1.00 63.62 110 PRO A CA 1
ATOM 867 C C . PRO A 1 110 ? 121.385 22.307 70.586 1.00 69.70 110 PRO A C 1
ATOM 868 O O . PRO A 1 110 ? 122.414 22.905 70.273 1.00 67.50 110 PRO A O 1
ATOM 872 N N . PRO A 1 111 ? 120.889 22.294 71.835 1.00 63.21 111 PRO A N 1
ATOM 873 C CA . PRO A 1 111 ? 121.581 22.996 72.921 1.00 66.19 111 PRO A CA 1
ATOM 874 C C . PRO A 1 111 ? 122.866 22.275 73.322 1.00 72.00 111 PRO A C 1
ATOM 875 O O . PRO A 1 111 ? 123.005 21.089 73.030 1.00 68.20 111 PRO A O 1
ATOM 879 N N . GLU A 1 112 ? 123.784 22.988 73.970 1.00 67.21 112 GLU A N 1
ATOM 880 C CA . GLU A 1 112 ? 125.054 22.416 74.432 1.00 74.73 112 GLU A CA 1
ATOM 881 C C . GLU A 1 112 ? 125.898 21.718 73.359 1.00 79.18 112 GLU A C 1
ATOM 882 O O . GLU A 1 112 ? 126.349 20.588 73.558 1.00 85.33 112 GLU A O 1
ATOM 888 N N . ILE A 1 113 ? 126.116 22.393 72.236 1.00 74.58 113 ILE A N 1
ATOM 889 C CA . ILE A 1 113 ? 127.042 21.914 71.216 1.00 76.91 113 ILE A CA 1
ATOM 890 C C . ILE A 1 113 ? 127.817 23.103 70.672 1.00 80.36 113 ILE A C 1
ATOM 891 O O . ILE A 1 113 ? 129.051 23.116 70.667 1.00 72.64 113 ILE A O 1
ATOM 896 N N . SER A 1 114 ? 127.068 24.105 70.229 1.00 67.48 114 SER A N 1
ATOM 897 C CA . SER A 1 114 ? 127.623 25.352 69.732 1.00 63.55 114 SER A CA 1
ATOM 898 C C . SER A 1 114 ? 126.490 26.350 69.620 1.00 60.94 114 SER A C 1
ATOM 899 O O . SER A 1 114 ? 125.345 25.970 69.364 1.00 65.24 114 SER A O 1
ATOM 902 N N . GLU A 1 115 ? 126.797 27.624 69.830 1.00 61.34 115 GLU A N 1
ATOM 903 C CA . GLU A 1 115 ? 125.809 28.664 69.598 1.00 50.12 115 GLU A CA 1
ATOM 904 C C . GLU A 1 115 ? 125.537 28.725 68.104 1.00 53.59 115 GLU A C 1
ATOM 905 O O . GLU A 1 115 ? 126.425 28.442 67.298 1.00 50.98 115 GLU A O 1
ATOM 911 N N . LEU A 1 116 ? 124.307 29.077 67.743 1.00 45.28 116 LEU A N 1
ATOM 912 C CA . LEU A 1 116 ? 123.893 29.143 66.346 1.00 47.99 116 LEU A CA 1
ATOM 913 C C . LEU A 1 116 ? 124.805 30.061 65.531 1.00 43.94 116 LEU A C 1
ATOM 914 O O . LEU A 1 116 ? 125.196 29.725 64.413 1.00 47.24 116 LEU A O 1
ATOM 919 N N . GLU A 1 117 ? 125.143 31.213 66.107 1.00 42.33 117 GLU A N 1
ATOM 920 C CA . GLU A 1 117 ? 126.016 32.191 65.458 1.00 47.33 117 GLU A CA 1
ATOM 921 C C . GLU A 1 117 ? 127.404 31.641 65.138 1.00 44.89 117 GLU A C 1
ATOM 922 O O . GLU A 1 117 ? 128.015 32.023 64.137 1.00 45.10 117 GLU A O 1
ATOM 928 N N . ASP A 1 118 ? 127.905 30.758 65.998 1.00 47.85 118 ASP A N 1
ATOM 929 C CA . ASP A 1 118 ? 129.197 30.123 65.767 1.00 51.12 118 ASP A CA 1
ATOM 930 C C . ASP A 1 118 ? 129.091 29.125 64.616 1.00 55.00 118 ASP A C 1
ATOM 931 O O . ASP A 1 118 ? 129.950 29.084 63.734 1.00 47.23 118 ASP A O 1
ATOM 936 N N . VAL A 1 119 ? 128.028 28.325 64.641 1.00 48.49 119 VAL A N 1
ATOM 937 C CA . VAL A 1 119 ? 127.756 27.340 63.597 1.00 49.52 119 VAL A CA 1
ATOM 938 C C . VAL A 1 119 ? 127.751 27.963 62.201 1.00 52.78 119 VAL A C 1
ATOM 939 O O . VAL A 1 119 ? 128.395 27.449 61.289 1.00 58.57 119 VAL A O 1
ATOM 943 N N A VAL A 1 120 ? 127.037 29.074 62.044 0.55 47.29 120 VAL A N 1
ATOM 944 N N B VAL A 1 120 ? 127.028 29.068 62.038 0.45 47.24 120 VAL A N 1
ATOM 945 C CA A VAL A 1 120 ? 126.938 29.736 60.746 0.55 48.26 120 VAL A CA 1
ATOM 946 C CA B VAL A 1 120 ? 126.937 29.734 60.738 0.45 48.26 120 VAL A CA 1
ATOM 947 C C A VAL A 1 120 ? 128.250 30.409 60.338 0.55 50.36 120 VAL A C 1
ATOM 948 C C B VAL A 1 120 ? 128.264 30.391 60.337 0.45 50.30 120 VAL A C 1
ATOM 949 O O A VAL A 1 120 ? 128.573 30.475 59.152 0.55 48.90 120 VAL A O 1
ATOM 950 O O B VAL A 1 120 ? 128.622 30.414 59.157 0.45 48.91 120 VAL A O 1
ATOM 957 N N . ARG A 1 121 ? 129.000 30.903 61.321 1.00 48.16 121 ARG A N 1
ATOM 958 C CA . ARG A 1 121 ? 130.300 31.524 61.063 1.00 45.00 121 ARG A CA 1
ATOM 959 C C . ARG A 1 121 ? 131.249 30.502 60.449 1.00 42.70 121 ARG A C 1
ATOM 960 O O . ARG A 1 121 ? 131.916 30.770 59.447 1.00 50.48 121 ARG A O 1
ATOM 968 N N . LEU A 1 122 ? 131.282 29.320 61.055 1.00 46.44 122 LEU A N 1
ATOM 969 C CA . LEU A 1 122 ? 132.107 28.223 60.573 1.00 53.14 122 LEU A CA 1
ATOM 970 C C . LEU A 1 122 ? 131.631 27.723 59.208 1.00 53.23 122 LEU A C 1
ATOM 971 O O . LEU A 1 122 ? 132.446 27.359 58.360 1.00 52.69 122 LEU A O 1
ATOM 984 N N . ALA A 1 124 ? 129.979 29.645 56.922 1.00 46.98 124 ALA A N 1
ATOM 985 C CA . ALA A 1 124 ? 130.329 30.712 55.989 1.00 54.68 124 ALA A CA 1
ATOM 986 C C . ALA A 1 124 ? 131.830 30.773 55.726 1.00 57.22 124 ALA A C 1
ATOM 987 O O . ALA A 1 124 ? 132.258 31.060 54.610 1.00 55.78 124 ALA A O 1
ATOM 989 N N . GLU A 1 125 ? 132.625 30.514 56.760 1.00 49.79 125 GLU A N 1
ATOM 990 C CA . GLU A 1 125 ? 134.078 30.505 56.625 1.00 54.89 125 GLU A CA 1
ATOM 991 C C . GLU A 1 125 ? 134.531 29.371 55.705 1.00 58.39 125 GLU A C 1
ATOM 992 O O . GLU A 1 125 ? 135.376 29.564 54.828 1.00 56.82 125 GLU A O 1
ATOM 998 N N . ARG A 1 126 ? 133.959 28.189 55.921 1.00 49.79 126 ARG A N 1
ATOM 999 C CA . ARG A 1 126 ? 134.264 27.003 55.124 1.00 54.05 126 ARG A CA 1
ATOM 1000 C C . ARG A 1 126 ? 133.826 27.170 53.669 1.00 64.86 126 ARG A C 1
ATOM 1001 O O . ARG A 1 126 ? 134.533 26.761 52.744 1.00 64.31 126 ARG A O 1
ATOM 1009 N N . GLU A 1 127 ? 132.663 27.782 53.474 1.00 53.96 127 GLU A N 1
ATOM 1010 C CA . GLU A 1 127 ? 132.137 28.002 52.133 1.00 64.52 127 GLU A CA 1
ATOM 1011 C C . GLU A 1 127 ? 132.629 29.312 51.544 1.00 64.86 127 GLU A C 1
ATOM 1012 O O . GLU A 1 127 ? 132.227 29.687 50.442 1.00 61.86 127 GLU A O 1
ATOM 1018 N N . ARG A 1 128 ? 133.500 29.994 52.284 1.00 55.54 128 ARG A N 1
ATOM 1019 C CA . ARG A 1 128 ? 134.058 31.274 51.859 1.00 60.61 128 ARG A CA 1
ATOM 1020 C C . ARG A 1 128 ? 132.964 32.277 51.503 1.00 68.03 128 ARG A C 1
ATOM 1021 O O . ARG A 1 128 ? 133.072 33.011 50.519 1.00 58.50 128 ARG A O 1
ATOM 1029 N N . VAL A 1 129 ? 131.905 32.289 52.307 1.00 65.87 129 VAL A N 1
ATOM 1030 C CA . VAL A 1 129 ? 130.820 33.246 52.143 1.00 61.35 129 VAL A CA 1
ATOM 1031 C C . VAL A 1 129 ? 131.049 34.419 53.088 1.00 54.12 129 VAL A C 1
ATOM 1032 O O . VAL A 1 129 ? 131.110 34.236 54.305 1.00 46.54 129 VAL A O 1
ATOM 1036 N N . LYS A 1 130 ? 131.182 35.619 52.528 1.00 52.38 130 LYS A N 1
ATOM 1037 C CA . LYS A 1 130 ? 131.520 36.797 53.322 1.00 60.51 130 LYS A CA 1
ATOM 1038 C C . LYS A 1 130 ? 130.302 37.415 54.004 1.00 64.76 130 LYS A C 1
ATOM 1039 O O . LYS A 1 130 ? 130.335 37.717 55.200 1.00 60.01 130 LYS A O 1
ATOM 1045 N N . ASP A 1 131 ? 129.229 37.598 53.243 1.00 61.33 131 ASP A N 1
ATOM 1046 C CA . ASP A 1 131 ? 128.035 38.246 53.770 1.00 61.33 131 ASP A CA 1
ATOM 1047 C C . ASP A 1 131 ? 126.913 37.252 54.033 1.00 54.69 131 ASP A C 1
ATOM 1048 O O . ASP A 1 131 ? 126.481 36.532 53.129 1.00 59.49 131 ASP A O 1
ATOM 1053 N N . TYR A 1 132 ? 126.445 37.216 55.277 1.00 50.21 132 TYR A N 1
ATOM 1054 C CA . TYR A 1 132 ? 125.307 36.375 55.628 1.00 45.44 132 TYR A CA 1
ATOM 1055 C C . TYR A 1 132 ? 124.387 37.035 56.649 1.00 49.66 132 TYR A C 1
ATOM 1056 O O . TYR A 1 132 ? 124.772 37.991 57.329 1.00 45.89 132 TYR A O 1
ATOM 1065 N N . LEU A 1 133 ? 123.165 36.520 56.743 1.00 43.82 133 LEU A N 1
ATOM 1066 C CA . LEU A 1 133 ? 122.180 37.054 57.672 1.00 42.64 133 LEU A CA 1
ATOM 1067 C C . LEU A 1 133 ? 121.751 35.984 58.667 1.00 46.28 133 LEU A C 1
ATOM 1068 O O . LEU A 1 133 ? 121.628 34.808 58.315 1.00 43.59 133 LEU A O 1
ATOM 1073 N N . VAL A 1 134 ? 121.540 36.398 59.912 1.00 46.42 134 VAL A N 1
ATOM 1074 C CA . VAL A 1 134 ? 121.038 35.504 60.944 1.00 49.61 134 VAL A CA 1
ATOM 1075 C C . VAL A 1 134 ? 119.762 36.103 61.523 1.00 43.27 134 VAL A C 1
ATOM 1076 O O . VAL A 1 134 ? 119.809 36.972 62.400 1.00 42.33 134 VAL A O 1
ATOM 1080 N N . LEU A 1 135 ? 118.623 35.643 61.011 1.00 43.05 135 LEU A N 1
ATOM 1081 C CA . LEU A 1 135 ? 117.330 36.218 61.366 1.00 43.17 135 LEU A CA 1
ATOM 1082 C C . LEU A 1 135 ? 116.485 35.242 62.178 1.00 50.83 135 LEU A C 1
ATOM 1083 O O . LEU A 1 135 ? 116.224 34.121 61.740 1.00 52.20 135 LEU A O 1
ATOM 1088 N N . ARG A 1 136 ? 116.061 35.670 63.363 1.00 45.99 136 ARG A N 1
ATOM 1089 C CA . ARG A 1 136 ? 115.171 34.858 64.181 1.00 41.07 136 ARG A CA 1
ATOM 1090 C C . ARG A 1 136 ? 113.735 35.344 64.056 1.00 44.69 136 ARG A C 1
ATOM 1091 O O . ARG A 1 136 ? 113.393 36.438 64.509 1.00 40.61 136 ARG A O 1
ATOM 1099 N N . VAL A 1 137 ? 112.900 34.520 63.433 1.00 50.20 137 VAL A N 1
ATOM 1100 C CA . VAL A 1 137 ? 111.510 34.873 63.188 1.00 49.05 137 VAL A CA 1
ATOM 1101 C C . VAL A 1 137 ? 110.571 34.118 64.124 1.00 51.25 137 VAL A C 1
ATOM 1102 O O . VAL A 1 137 ? 110.919 33.057 64.646 1.00 53.11 137 VAL A O 1
ATOM 1106 N N . VAL A 1 138 ? 109.389 34.684 64.343 1.00 46.57 138 VAL A N 1
ATOM 1107 C CA . VAL A 1 138 ? 108.353 34.039 65.136 1.00 49.96 138 VAL A CA 1
ATOM 1108 C C . VAL A 1 138 ? 107.108 33.921 64.268 1.00 51.10 138 VAL A C 1
ATOM 1109 O O . VAL A 1 138 ? 106.705 34.892 63.629 1.00 44.91 138 VAL A O 1
ATOM 1113 N N . ARG A 1 139 ? 106.504 32.737 64.236 1.00 52.31 139 ARG A N 1
ATOM 1114 C CA . ARG A 1 139 ? 105.307 32.523 63.426 1.00 58.78 139 ARG A CA 1
ATOM 1115 C C . ARG A 1 139 ? 104.153 33.377 63.931 1.00 56.42 139 ARG A C 1
ATOM 1116 O O . ARG A 1 139 ? 103.900 33.438 65.134 1.00 61.19 139 ARG A O 1
ATOM 1124 N N . LEU A 1 140 ? 103.464 34.047 63.014 1.00 66.83 140 LEU A N 1
ATOM 1125 C CA . LEU A 1 140 ? 102.260 34.784 63.375 1.00 74.35 140 LEU A CA 1
ATOM 1126 C C . LEU A 1 140 ? 101.043 33.876 63.250 1.00 78.35 140 LEU A C 1
ATOM 1127 O O . LEU A 1 140 ? 100.395 33.830 62.204 1.00 78.64 140 LEU A O 1
ATOM 1132 N N . PHE A 1 141 ? 100.753 33.138 64.318 1.00 81.02 141 PHE A N 1
ATOM 1133 C CA . PHE A 1 141 ? 99.563 32.299 64.368 1.00 80.33 141 PHE A CA 1
ATOM 1134 C C . PHE A 1 141 ? 98.391 33.132 64.869 1.00 86.50 141 PHE A C 1
ATOM 1135 O O . PHE A 1 141 ? 97.878 32.910 65.968 1.00 89.21 141 PHE A O 1
ATOM 1137 N N . LYS A 1 142 ? 97.988 34.103 64.053 1.00 89.19 142 LYS A N 1
ATOM 1138 C CA . LYS A 1 142 ? 96.891 35.003 64.385 1.00 93.62 142 LYS A CA 1
ATOM 1139 C C . LYS A 1 142 ? 96.452 35.784 63.151 1.00 87.94 142 LYS A C 1
ATOM 1140 O O . LYS A 1 142 ? 97.282 36.242 62.364 1.00 88.20 142 LYS A O 1
ATOM 1142 N N . VAL A 1 162 ? 101.952 31.301 80.419 1.00 85.15 162 VAL A N 1
ATOM 1143 C CA . VAL A 1 162 ? 103.244 31.698 79.868 1.00 86.95 162 VAL A CA 1
ATOM 1144 C C . VAL A 1 162 ? 104.266 30.567 79.964 1.00 89.05 162 VAL A C 1
ATOM 1145 O O . VAL A 1 162 ? 104.325 29.853 80.965 1.00 87.18 162 VAL A O 1
ATOM 1149 N N . TYR A 1 163 ? 105.073 30.413 78.919 1.00 88.95 163 TYR A N 1
ATOM 1150 C CA . TYR A 1 163 ? 106.012 29.298 78.841 1.00 83.06 163 TYR A CA 1
ATOM 1151 C C . TYR A 1 163 ? 107.457 29.715 79.106 1.00 85.53 163 TYR A C 1
ATOM 1152 O O . TYR A 1 163 ? 107.960 30.674 78.519 1.00 89.57 163 TYR A O 1
ATOM 1161 N N . THR A 1 164 ? 108.118 28.983 79.997 1.00 80.48 164 THR A N 1
ATOM 1162 C CA . THR A 1 164 ? 109.498 29.277 80.363 1.00 79.42 164 THR A CA 1
ATOM 1163 C C . THR A 1 164 ? 110.409 28.105 80.002 1.00 83.38 164 THR A C 1
ATOM 1164 O O . THR A 1 164 ? 110.098 26.954 80.310 1.00 88.23 164 THR A O 1
ATOM 1168 N N . TYR A 1 165 ? 111.531 28.394 79.348 1.00 79.95 165 TYR A N 1
ATOM 1169 C CA . TYR A 1 165 ? 112.457 27.339 78.952 1.00 75.06 165 TYR A CA 1
ATOM 1170 C C . TYR A 1 165 ? 113.213 26.738 80.131 1.00 77.35 165 TYR A C 1
ATOM 1171 O O . TYR A 1 165 ? 114.014 27.412 80.780 1.00 68.35 165 TYR A O 1
ATOM 1180 N N . THR A 1 166 ? 112.941 25.466 80.403 1.00 74.99 166 THR A N 1
ATOM 1181 C CA . THR A 1 166 ? 113.746 24.691 81.334 1.00 71.35 166 THR A CA 1
ATOM 1182 C C . THR A 1 166 ? 114.504 23.652 80.526 1.00 65.44 166 THR A C 1
ATOM 1183 O O . THR A 1 166 ? 113.897 22.902 79.761 1.00 65.45 166 THR A O 1
ATOM 1187 N N . PRO A 1 167 ? 115.840 23.626 80.672 1.00 65.85 167 PRO A N 1
ATOM 1188 C CA . PRO A 1 167 ? 116.684 22.649 79.977 1.00 62.60 167 PRO A CA 1
ATOM 1189 C C . PRO A 1 167 ? 116.181 21.227 80.180 1.00 68.90 167 PRO A C 1
ATOM 1190 O O . PRO A 1 167 ? 115.919 20.819 81.312 1.00 66.87 167 PRO A O 1
ATOM 1194 N N . LEU A 1 168 ? 116.040 20.485 79.087 1.00 65.30 168 LEU A N 1
ATOM 1195 C CA . LEU A 1 168 ? 115.529 19.123 79.162 1.00 61.86 168 LEU A CA 1
ATOM 1196 C C . LEU A 1 168 ? 116.569 18.178 79.747 1.00 56.69 168 LEU A C 1
ATOM 1197 O O . LEU A 1 168 ? 117.753 18.267 79.426 1.00 61.58 168 LEU A O 1
ATOM 1202 N N . THR A 1 169 ? 116.119 17.284 80.620 1.00 58.11 169 THR A N 1
ATOM 1203 C CA . THR A 1 169 ? 116.980 16.230 81.139 1.00 52.02 169 THR A CA 1
ATOM 1204 C C . THR A 1 169 ? 117.278 15.247 80.015 1.00 58.26 169 THR A C 1
ATOM 1205 O O . THR A 1 169 ? 116.619 15.268 78.977 1.00 55.94 169 THR A O 1
ATOM 1209 N N . GLU A 1 170 ? 118.273 14.391 80.217 1.00 54.75 170 GLU A N 1
ATOM 1210 C CA . GLU A 1 170 ? 118.633 13.405 79.205 1.00 58.86 170 GLU A CA 1
ATOM 1211 C C . GLU A 1 170 ? 117.523 12.373 79.014 1.00 55.33 170 GLU A C 1
ATOM 1212 O O . GLU A 1 170 ? 117.433 11.743 77.962 1.00 51.73 170 GLU A O 1
ATOM 1218 N N . GLU A 1 171 ? 116.678 12.209 80.028 1.00 48.09 171 GLU A N 1
ATOM 1219 C CA . GLU A 1 171 ? 115.526 11.318 79.918 1.00 54.46 171 GLU A CA 1
ATOM 1220 C C . GLU A 1 171 ? 114.470 11.923 78.998 1.00 51.22 171 GLU A C 1
ATOM 1221 O O . GLU A 1 171 ? 113.926 11.239 78.129 1.00 52.43 171 GLU A O 1
ATOM 1227 N N . GLU A 1 172 ? 114.187 13.208 79.195 1.00 51.60 172 GLU A N 1
ATOM 1228 C CA . GLU A 1 172 ? 113.234 13.925 78.356 1.00 51.69 172 GLU A CA 1
ATOM 1229 C C . GLU A 1 172 ? 113.730 13.994 76.912 1.00 55.36 172 GLU A C 1
ATOM 1230 O O . GLU A 1 172 ? 112.932 13.973 75.975 1.00 43.14 172 GLU A O 1
ATOM 1236 N N . LYS A 1 173 ? 115.048 14.071 76.740 1.00 47.37 173 LYS A N 1
ATOM 1237 C CA . LYS A 1 173 ? 115.653 14.046 75.412 1.00 49.49 173 LYS A CA 1
ATOM 1238 C C . LYS A 1 173 ? 115.388 12.711 74.725 1.00 44.59 173 LYS A C 1
ATOM 1239 O O . LYS A 1 173 ? 115.017 12.674 73.552 1.00 53.22 173 LYS A O 1
ATOM 1245 N N . ARG A 1 174 ? 115.585 11.620 75.463 1.00 46.70 174 ARG A N 1
ATOM 1246 C CA . ARG A 1 174 ? 115.309 10.278 74.952 1.00 46.37 174 ARG A CA 1
ATOM 1247 C C . ARG A 1 174 ? 113.826 10.117 74.624 1.00 51.49 174 ARG A C 1
ATOM 1248 O O . ARG A 1 174 ? 113.468 9.533 73.601 1.00 44.05 174 ARG A O 1
ATOM 1256 N N . ILE A 1 175 ? 112.973 10.633 75.506 1.00 45.28 175 ILE A N 1
ATOM 1257 C CA . ILE A 1 175 ? 111.526 10.622 75.297 1.00 47.81 175 ILE A CA 1
ATOM 1258 C C . ILE A 1 175 ? 111.165 11.302 73.978 1.00 42.58 175 ILE A C 1
ATOM 1259 O O . ILE A 1 175 ? 110.495 10.711 73.132 1.00 44.95 175 ILE A O 1
ATOM 1264 N N . VAL A 1 176 ? 111.616 12.544 73.811 1.00 48.89 176 VAL A N 1
ATOM 1265 C CA . VAL A 1 176 ? 111.425 13.280 72.563 1.00 46.14 176 VAL A CA 1
ATOM 1266 C C . VAL A 1 176 ? 112.028 12.521 71.382 1.00 52.10 176 VAL A C 1
ATOM 1267 O O . VAL A 1 176 ? 111.409 12.416 70.322 1.00 45.34 176 VAL A O 1
ATOM 1271 N N . SER A 1 177 ? 113.227 11.981 71.585 1.00 45.71 177 SER A N 1
ATOM 1272 C CA . SER A 1 177 ? 113.952 11.254 70.544 1.00 50.14 177 SER A CA 1
ATOM 1273 C C . SER A 1 177 ? 113.150 10.111 69.919 1.00 45.67 177 SER A C 1
ATOM 1274 O O . SER A 1 177 ? 113.069 9.998 68.694 1.00 54.29 177 SER A O 1
ATOM 1277 N N . ILE A 1 178 ? 112.548 9.277 70.763 1.00 45.59 178 ILE A N 1
ATOM 1278 C CA . ILE A 1 178 ? 111.860 8.079 70.288 1.00 54.04 178 ILE A CA 1
ATOM 1279 C C . ILE A 1 178 ? 110.372 8.283 69.983 1.00 48.10 178 ILE A C 1
ATOM 1280 O O . ILE A 1 178 ? 109.759 7.453 69.311 1.00 54.32 178 ILE A O 1
ATOM 1285 N N . THR A 1 179 ? 109.793 9.377 70.475 1.00 47.78 179 THR A N 1
ATOM 1286 C CA . THR A 1 179 ? 108.366 9.645 70.275 1.00 53.51 179 THR A CA 1
ATOM 1287 C C . THR A 1 179 ? 108.074 10.572 69.093 1.00 51.49 179 THR A C 1
ATOM 1288 O O . THR A 1 179 ? 106.951 10.606 68.595 1.00 51.93 179 THR A O 1
ATOM 1292 N N . GLN A 1 180 ? 109.086 11.310 68.645 1.00 48.94 180 GLN A N 1
ATOM 1293 C CA . GLN A 1 180 ? 108.909 12.347 67.624 1.00 54.15 180 GLN A CA 1
ATOM 1294 C C . GLN A 1 180 ? 108.416 11.838 66.265 1.00 54.10 180 GLN A C 1
ATOM 1295 O O . GLN A 1 180 ? 107.850 12.606 65.485 1.00 52.51 180 GLN A O 1
ATOM 1301 N N . GLY A 1 181 ? 108.619 10.553 65.988 1.00 52.19 181 GLY A N 1
ATOM 1302 C CA . GLY A 1 181 ? 108.267 9.990 64.693 1.00 53.56 181 GLY A CA 1
ATOM 1303 C C . GLY A 1 181 ? 106.796 9.665 64.521 1.00 55.37 181 GLY A C 1
ATOM 1304 O O . GLY A 1 181 ? 105.946 10.235 65.203 1.00 53.74 181 GLY A O 1
ATOM 1305 N N . SER A 1 182 ? 106.499 8.751 63.600 1.00 52.70 182 SER A N 1
ATOM 1306 C CA . SER A 1 182 ? 105.123 8.343 63.325 1.00 60.30 182 SER A CA 1
ATOM 1307 C C . SER A 1 182 ? 104.445 7.742 64.550 1.00 51.18 182 SER A C 1
ATOM 1308 O O . SER A 1 182 ? 104.957 6.797 65.148 1.00 47.83 182 SER A O 1
ATOM 1311 N N . PHE A 1 183 ? 103.291 8.294 64.915 1.00 50.05 183 PHE A N 1
ATOM 1312 C CA . PHE A 1 183 ? 102.505 7.764 66.020 1.00 45.50 183 PHE A CA 1
ATOM 1313 C C . PHE A 1 183 ? 101.901 6.434 65.599 1.00 48.56 183 PHE A C 1
ATOM 1314 O O . PHE A 1 183 ? 101.175 6.370 64.604 1.00 51.75 183 PHE A O 1
ATOM 1322 N N . PRO A 1 184 ? 102.210 5.365 66.351 1.00 46.38 184 PRO A N 1
ATOM 1323 C CA . PRO A 1 184 ? 101.726 4.022 66.017 1.00 41.94 184 PRO A CA 1
ATOM 1324 C C . PRO A 1 184 ? 100.205 3.977 65.930 1.00 47.44 184 PRO A C 1
ATOM 1325 O O . PRO A 1 184 ? 99.527 4.475 66.830 1.00 41.29 184 PRO A O 1
ATOM 1329 N N . LEU A 1 185 ? 99.678 3.394 64.858 1.00 47.52 185 LEU A N 1
ATOM 1330 C CA . LEU A 1 185 ? 98.238 3.250 64.717 1.00 49.05 185 LEU A CA 1
ATOM 1331 C C . LEU A 1 185 ? 97.795 1.926 65.326 1.00 49.88 185 LEU A C 1
ATOM 1332 O O . LEU A 1 185 ? 97.400 1.000 64.616 1.00 43.92 185 LEU A O 1
ATOM 1337 N N . VAL A 1 186 ? 97.876 1.852 66.652 1.00 44.15 186 VAL A N 1
ATOM 1338 C CA . VAL A 1 186 ? 97.537 0.643 67.392 1.00 44.37 186 VAL A CA 1
ATOM 1339 C C . VAL A 1 186 ? 96.692 0.986 68.614 1.00 39.12 186 VAL A C 1
ATOM 1340 O O . VAL A 1 186 ? 96.495 2.158 68.934 1.00 43.11 186 VAL A O 1
ATOM 1344 N N . GLU A 1 187 ? 96.200 -0.046 69.290 1.00 43.50 187 GLU A N 1
ATOM 1345 C CA . GLU A 1 187 ? 95.355 0.123 70.464 1.00 46.50 187 GLU A CA 1
ATOM 1346 C C . GLU A 1 187 ? 96.123 0.751 71.624 1.00 42.70 187 GLU A C 1
ATOM 1347 O O . GLU A 1 187 ? 95.573 1.544 72.391 1.00 42.61 187 GLU A O 1
ATOM 1353 N N . ARG A 1 188 ? 97.399 0.400 71.740 1.00 42.05 188 ARG A N 1
ATOM 1354 C CA . ARG A 1 188 ? 98.237 0.904 72.823 1.00 38.10 188 ARG A CA 1
ATOM 1355 C C . ARG A 1 188 ? 99.497 1.556 72.264 1.00 44.82 188 ARG A C 1
ATOM 1356 O O . ARG A 1 188 ? 100.586 0.985 72.350 1.00 48.37 188 ARG A O 1
ATOM 1364 N N . PRO A 1 189 ? 99.353 2.774 71.710 1.00 37.82 189 PRO A N 1
ATOM 1365 C CA . PRO A 1 189 ? 100.429 3.441 70.964 1.00 43.13 189 PRO A CA 1
ATOM 1366 C C . PRO A 1 189 ? 101.542 4.025 71.832 1.00 44.98 189 PRO A C 1
ATOM 1367 O O . PRO A 1 189 ? 102.517 4.537 71.284 1.00 40.12 189 PRO A O 1
ATOM 1371 N N . PHE A 1 190 ? 101.400 3.959 73.152 1.00 39.63 190 PHE A N 1
ATOM 1372 C CA . PHE A 1 190 ? 102.446 4.436 74.049 1.00 44.50 190 PHE A CA 1
ATOM 1373 C C . PHE A 1 190 ? 103.210 3.273 74.676 1.00 41.47 190 PHE A C 1
ATOM 1374 O O . PHE A 1 190 ? 104.233 3.475 75.332 1.00 45.24 190 PHE A O 1
ATOM 1382 N N . LEU A 1 191 ? 102.708 2.058 74.469 1.00 41.58 191 LEU A N 1
ATOM 1383 C CA . LEU A 1 191 ? 103.257 0.870 75.123 1.00 45.09 191 LEU A CA 1
ATOM 1384 C C . LEU A 1 191 ? 104.690 0.542 74.706 1.00 50.72 191 LEU A C 1
ATOM 1385 O O . LEU A 1 191 ? 105.569 0.403 75.558 1.00 45.38 191 LEU A O 1
ATOM 1390 N N . GLU A 1 192 ? 104.921 0.402 73.403 1.00 44.04 192 GLU A N 1
ATOM 1391 C CA . GLU A 1 192 ? 106.257 0.087 72.903 1.00 50.75 192 GLU A CA 1
ATOM 1392 C C . GLU A 1 192 ? 107.278 1.156 73.275 1.00 49.73 192 GLU A C 1
ATOM 1393 O O . GLU A 1 192 ? 108.411 0.836 73.643 1.00 48.15 192 GLU A O 1
ATOM 1399 N N . TYR A 1 193 ? 106.869 2.419 73.180 1.00 43.39 193 TYR A N 1
ATOM 1400 C CA . TYR A 1 193 ? 107.697 3.540 73.617 1.00 46.95 193 TYR A CA 1
ATOM 1401 C C . TYR A 1 193 ? 108.095 3.373 75.079 1.00 49.05 193 TYR A C 1
ATOM 1402 O O . TYR A 1 193 ? 109.257 3.540 75.443 1.00 38.86 193 TYR A O 1
ATOM 1411 N N . ALA A 1 194 ? 107.114 3.042 75.912 1.00 48.24 194 ALA A N 1
ATOM 1412 C CA . ALA A 1 194 ? 107.332 2.866 77.343 1.00 45.89 194 ALA A CA 1
ATOM 1413 C C . ALA A 1 194 ? 108.302 1.723 77.640 1.00 52.43 194 ALA A C 1
ATOM 1414 O O . ALA A 1 194 ? 109.168 1.847 78.509 1.00 49.81 194 ALA A O 1
ATOM 1416 N N . LYS A 1 195 ? 108.145 0.609 76.927 1.00 46.30 195 LYS A N 1
ATOM 1417 C CA . LYS A 1 195 ? 109.048 -0.530 77.071 1.00 58.47 195 LYS A CA 1
ATOM 1418 C C . LYS A 1 195 ? 110.480 -0.140 76.712 1.00 55.21 195 LYS A C 1
ATOM 1419 O O . LYS A 1 195 ? 111.424 -0.509 77.409 1.00 54.96 195 LYS A O 1
ATOM 1425 N N . ARG A 1 196 ? 110.632 0.603 75.617 1.00 50.72 196 ARG A N 1
ATOM 1426 C CA . ARG A 1 196 ? 111.944 1.069 75.175 1.00 54.88 196 ARG A CA 1
ATOM 1427 C C . ARG A 1 196 ? 112.563 2.020 76.195 1.00 54.97 196 ARG A C 1
ATOM 1428 O O . ARG A 1 196 ? 113.776 2.019 76.400 1.00 61.54 196 ARG A O 1
ATOM 1436 N N . LEU A 1 197 ? 111.721 2.822 76.838 1.00 53.35 197 LEU A N 1
ATOM 1437 C CA . LEU A 1 197 ? 112.181 3.773 77.843 1.00 54.44 197 LEU A CA 1
ATOM 1438 C C . LEU A 1 197 ? 112.332 3.122 79.214 1.00 43.14 197 LEU A C 1
ATOM 1439 O O . LEU A 1 197 ? 112.681 3.795 80.185 1.00 44.78 197 LEU A O 1
ATOM 1444 N N . ARG A 1 198 ? 112.077 1.815 79.276 1.00 44.62 198 ARG A N 1
ATOM 1445 C CA . ARG A 1 198 ? 112.178 1.044 80.515 1.00 48.61 198 ARG A CA 1
ATOM 1446 C C . ARG A 1 198 ? 111.275 1.597 81.614 1.00 53.09 198 ARG A C 1
ATOM 1447 O O . ARG A 1 198 ? 111.655 1.620 82.787 1.00 42.61 198 ARG A O 1
ATOM 1463 N N . SER A 1 200 ? 106.769 2.354 82.741 1.00 35.65 200 SER A N 1
ATOM 1464 C CA . SER A 1 200 ? 105.376 2.021 82.483 1.00 42.65 200 SER A CA 1
ATOM 1465 C C . SER A 1 200 ? 104.770 3.054 81.541 1.00 43.93 200 SER A C 1
ATOM 1466 O O . SER A 1 200 ? 105.350 4.122 81.324 1.00 38.66 200 SER A O 1
ATOM 1469 N N . GLU A 1 201 ? 103.616 2.726 80.965 1.00 40.70 201 GLU A N 1
ATOM 1470 C CA . GLU A 1 201 ? 102.874 3.680 80.151 1.00 35.16 201 GLU A CA 1
ATOM 1471 C C . GLU A 1 201 ? 102.466 4.859 81.020 1.00 34.92 201 GLU A C 1
ATOM 1472 O O . GLU A 1 201 ? 102.521 6.010 80.591 1.00 40.08 201 GLU A O 1
ATOM 1478 N N . GLU A 1 202 ? 102.048 4.550 82.244 1.00 37.91 202 GLU A N 1
ATOM 1479 C CA . GLU A 1 202 ? 101.593 5.558 83.192 1.00 39.02 202 GLU A CA 1
ATOM 1480 C C . GLU A 1 202 ? 102.694 6.574 83.474 1.00 47.13 202 GLU A C 1
ATOM 1481 O O . GLU A 1 202 ? 102.434 7.775 83.553 1.00 47.21 202 GLU A O 1
ATOM 1487 N N . GLU A 1 203 ? 103.924 6.088 83.612 1.00 48.84 203 GLU A N 1
ATOM 1488 C CA . GLU A 1 203 ? 105.066 6.961 83.861 1.00 48.18 203 GLU A CA 1
ATOM 1489 C C . GLU A 1 203 ? 105.416 7.795 82.626 1.00 39.49 203 GLU A C 1
ATOM 1490 O O . GLU A 1 203 ? 105.774 8.965 82.749 1.00 40.64 203 GLU A O 1
ATOM 1496 N N . LEU A 1 204 ? 105.308 7.194 81.443 1.00 37.85 204 LEU A N 1
ATOM 1497 C CA . LEU A 1 204 ? 105.556 7.914 80.193 1.00 49.29 204 LEU A CA 1
ATOM 1498 C C . LEU A 1 204 ? 104.520 9.011 79.964 1.00 42.78 204 LEU A C 1
ATOM 1499 O O . LEU A 1 204 ? 104.873 10.155 79.678 1.00 40.70 204 LEU A O 1
ATOM 1504 N N . LEU A 1 205 ? 103.244 8.651 80.083 1.00 39.91 205 LEU A N 1
ATOM 1505 C CA . LEU A 1 205 ? 102.147 9.597 79.896 1.00 43.69 205 LEU A CA 1
ATOM 1506 C C . LEU A 1 205 ? 102.226 10.736 80.908 1.00 41.75 205 LEU A C 1
ATOM 1507 O O . LEU A 1 205 ? 101.893 11.883 80.604 1.00 41.44 205 LEU A O 1
ATOM 1512 N N . GLU A 1 206 ? 102.676 10.400 82.113 1.00 43.14 206 GLU A N 1
ATOM 1513 C CA . GLU A 1 206 ? 102.894 11.375 83.173 1.00 45.26 206 GLU A CA 1
ATOM 1514 C C . GLU A 1 206 ? 103.893 12.437 82.719 1.00 37.54 206 GLU A C 1
ATOM 1515 O O . GLU A 1 206 ? 103.676 13.636 82.909 1.00 43.58 206 GLU A O 1
ATOM 1521 N N . LYS A 1 207 ? 104.981 11.983 82.106 1.00 35.93 207 LYS A N 1
ATOM 1522 C CA . LYS A 1 207 ? 106.032 12.873 81.628 1.00 45.33 207 LYS A CA 1
ATOM 1523 C C . LYS A 1 207 ? 105.605 13.644 80.384 1.00 44.63 207 LYS A C 1
ATOM 1524 O O . LYS A 1 207 ? 105.956 14.811 80.219 1.00 38.71 207 LYS A O 1
ATOM 1530 N N . LEU A 1 208 ? 104.853 12.986 79.508 1.00 44.17 208 LEU A N 1
ATOM 1531 C CA . LEU A 1 208 ? 104.342 13.632 78.306 1.00 42.51 208 LEU A CA 1
ATOM 1532 C C . LEU A 1 208 ? 103.350 14.733 78.665 1.00 42.41 208 LEU A C 1
ATOM 1533 O O . LEU A 1 208 ? 103.346 15.800 78.052 1.00 43.33 208 LEU A O 1
ATOM 1538 N N . SER A 1 209 ? 102.521 14.471 79.671 1.00 45.09 209 SER A N 1
ATOM 1539 C CA . SER A 1 209 ? 101.568 15.459 80.158 1.00 44.16 209 SER A CA 1
ATOM 1540 C C . SER A 1 209 ? 102.290 16.695 80.684 1.00 52.83 209 SER A C 1
ATOM 1541 O O . SER A 1 209 ? 101.913 17.819 80.369 1.00 47.69 209 SER A O 1
ATOM 1544 N N . ALA A 1 210 ? 103.337 16.477 81.474 1.00 47.39 210 ALA A N 1
ATOM 1545 C CA . ALA A 1 210 ? 104.116 17.570 82.050 1.00 47.65 210 ALA A CA 1
ATOM 1546 C C . ALA A 1 210 ? 104.777 18.423 80.971 1.00 45.56 210 ALA A C 1
ATOM 1547 O O . ALA A 1 210 ? 104.829 19.648 81.085 1.00 48.98 210 ALA A O 1
ATOM 1549 N N . LEU A 1 211 ? 105.296 17.767 79.937 1.00 46.56 211 LEU A N 1
ATOM 1550 C CA . LEU A 1 211 ? 105.880 18.465 78.798 1.00 48.45 211 LEU A CA 1
ATOM 1551 C C . LEU A 1 211 ? 104.819 19.286 78.069 1.00 50.40 211 LEU A C 1
ATOM 1552 O O . LEU A 1 211 ? 105.105 20.369 77.555 1.00 47.47 211 LEU A O 1
ATOM 1557 N N . LYS A 1 212 ? 103.594 18.766 78.029 1.00 53.43 212 LYS A N 1
ATOM 1558 C CA . LYS A 1 212 ? 102.483 19.477 77.407 1.00 48.64 212 LYS A CA 1
ATOM 1559 C C . LYS A 1 212 ? 102.069 20.676 78.256 1.00 58.19 212 LYS A C 1
ATOM 1560 O O . LYS A 1 212 ? 101.768 21.747 77.726 1.00 53.75 212 LYS A O 1
ATOM 1566 N N . GLU A 1 213 ? 102.066 20.490 79.574 1.00 53.97 213 GLU A N 1
ATOM 1567 C CA . GLU A 1 213 ? 101.775 21.577 80.502 1.00 62.91 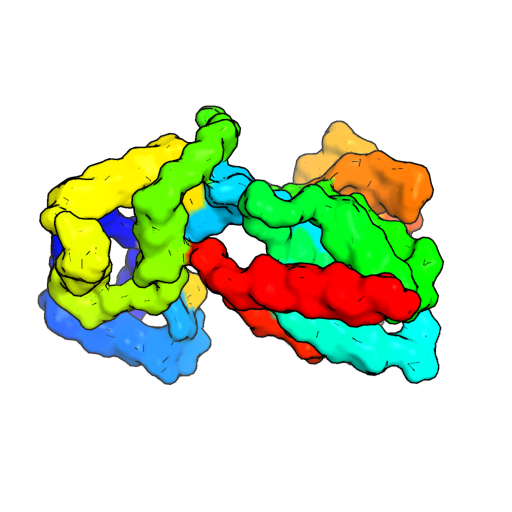213 GLU A CA 1
ATOM 1568 C C . GLU A 1 213 ? 102.803 22.694 80.343 1.00 65.02 213 GLU A C 1
ATOM 1569 O O . GLU A 1 213 ? 102.481 23.876 80.474 1.00 71.34 213 GLU A O 1
ATOM 1575 N N . ARG A 1 214 ? 104.042 22.304 80.056 1.00 60.31 214 ARG A N 1
ATOM 1576 C CA . ARG A 1 214 ? 105.135 23.254 79.900 1.00 52.05 214 ARG A CA 1
ATOM 1577 C C . ARG A 1 214 ? 105.203 23.810 78.481 1.00 59.72 214 ARG A C 1
ATOM 1578 O O . ARG A 1 214 ? 105.979 24.726 78.206 1.00 60.86 214 ARG A O 1
ATOM 1586 N N . GLY A 1 215 ? 104.392 23.261 77.582 1.00 54.80 215 GLY A N 1
ATOM 1587 C CA . GLY A 1 215 ? 104.365 23.730 76.207 1.00 53.34 215 GLY A CA 1
ATOM 1588 C C . GLY A 1 215 ? 105.446 23.116 75.338 1.00 58.68 215 GLY A C 1
ATOM 1589 O O . GLY A 1 215 ? 105.509 23.384 74.136 1.00 57.07 215 GLY A O 1
ATOM 1590 N N . VAL A 1 216 ? 106.306 22.305 75.950 1.00 58.93 216 VAL A N 1
ATOM 1591 C CA . VAL A 1 216 ? 107.350 21.591 75.221 1.00 55.40 216 VAL A CA 1
ATOM 1592 C C . VAL A 1 216 ? 106.698 20.670 74.202 1.00 55.13 216 VAL A C 1
ATOM 1593 O O . VAL A 1 216 ? 107.149 20.565 73.056 1.00 58.78 216 VAL A O 1
ATOM 1597 N N . LEU A 1 217 ? 105.633 20.003 74.636 1.00 53.02 217 LEU A N 1
ATOM 1598 C CA . LEU A 1 217 ? 104.792 19.225 73.739 1.00 52.29 217 LEU A CA 1
ATOM 1599 C C . LEU A 1 217 ? 103.558 20.046 73.389 1.00 56.90 217 LEU A C 1
ATOM 1600 O O . LEU A 1 217 ? 102.740 20.345 74.259 1.00 59.69 217 LEU A O 1
ATOM 1605 N N . ARG A 1 218 ? 103.430 20.419 72.119 1.00 52.84 218 ARG A N 1
ATOM 1606 C CA . ARG A 1 218 ? 102.273 21.187 71.672 1.00 60.48 218 ARG A CA 1
ATOM 1607 C C . ARG A 1 218 ? 101.029 20.318 71.614 1.00 54.83 218 ARG A C 1
ATOM 1608 O O . ARG A 1 218 ? 100.005 20.636 72.227 1.00 62.79 218 ARG A O 1
ATOM 1616 N N . ARG A 1 219 ? 101.137 19.217 70.875 1.00 48.24 219 ARG A N 1
ATOM 1617 C CA . ARG A 1 219 ? 100.011 18.329 70.633 1.00 54.55 219 ARG A CA 1
ATOM 1618 C C . ARG A 1 219 ? 100.477 17.089 69.888 1.00 47.57 219 ARG A C 1
ATOM 1619 O O . ARG A 1 219 ? 101.603 17.036 69.392 1.00 55.29 219 ARG A O 1
ATOM 1627 N N . ILE A 1 220 ? 99.602 16.093 69.819 1.00 44.86 220 ILE A N 1
ATOM 1628 C CA . ILE A 1 220 ? 99.817 14.939 68.961 1.00 46.99 220 ILE A CA 1
ATOM 1629 C C . ILE A 1 220 ? 98.690 14.919 67.939 1.00 54.78 220 ILE A C 1
ATOM 1630 O O . ILE A 1 220 ? 97.523 14.790 68.308 1.00 51.71 220 ILE A O 1
ATOM 1635 N N . SER A 1 221 ? 99.028 15.061 66.661 1.00 49.43 221 SER A N 1
ATOM 1636 C CA . SER A 1 221 ? 98.000 15.149 65.631 1.00 60.83 221 SER A CA 1
AT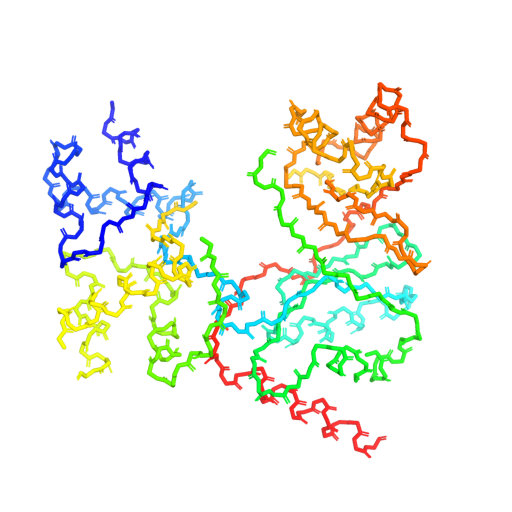OM 1637 C C . SER A 1 221 ? 98.471 14.682 64.265 1.00 61.53 221 SER A C 1
ATOM 1638 O O . SER A 1 221 ? 99.668 14.543 64.016 1.00 55.62 221 SER A O 1
ATOM 1641 N N . ALA A 1 222 ? 97.505 14.435 63.388 1.00 56.92 222 ALA A N 1
ATOM 1642 C CA . ALA A 1 222 ? 97.777 14.246 61.973 1.00 60.07 222 ALA A CA 1
ATOM 1643 C C . ALA A 1 222 ? 97.687 15.616 61.315 1.00 64.78 222 ALA A C 1
ATOM 1644 O O . ALA A 1 222 ? 96.893 16.455 61.743 1.00 69.86 222 ALA A O 1
ATOM 1646 N N . VAL A 1 223 ? 98.505 15.849 60.293 1.00 73.05 223 VAL A N 1
ATOM 1647 C CA . VAL A 1 223 ? 98.481 17.116 59.568 1.00 77.58 223 VAL A CA 1
ATOM 1648 C C . VAL A 1 223 ? 98.424 16.879 58.064 1.00 63.73 223 VAL A C 1
ATOM 1649 O O . VAL A 1 223 ? 98.343 15.740 57.612 1.00 72.50 223 VAL A O 1
ATOM 1653 N N . TYR A 1 231 ? 102.224 25.323 45.298 1.00 78.27 231 TYR A N 1
ATOM 1654 C CA . TYR A 1 231 ? 101.786 25.990 44.079 1.00 80.00 231 TYR A CA 1
ATOM 1655 C C . TYR A 1 231 ? 102.924 26.061 43.064 1.00 83.43 231 TYR A C 1
ATOM 1656 O O . TYR A 1 231 ? 104.021 25.555 43.311 1.00 86.74 231 TYR A O 1
ATOM 1665 N N . VAL A 1 232 ? 102.650 26.688 41.923 1.00 77.75 232 VAL A N 1
ATOM 1666 C CA . VAL A 1 232 ? 103.665 26.929 40.903 1.00 80.48 232 VAL A CA 1
ATOM 1667 C C . VAL A 1 232 ? 104.707 27.905 41.430 1.00 76.68 232 VAL A C 1
ATOM 1668 O O . VAL A 1 232 ? 105.787 27.503 41.859 1.00 76.46 232 VAL A O 1
ATOM 1672 N N . ALA A 1 233 ? 104.373 29.191 41.399 1.00 71.91 233 ALA A N 1
ATOM 1673 C CA . ALA A 1 233 ? 105.280 30.230 41.873 1.00 71.05 233 ALA A CA 1
ATOM 1674 C C . ALA A 1 233 ? 105.155 30.435 43.378 1.00 70.80 233 ALA A C 1
ATOM 1675 O O . ALA A 1 233 ? 104.058 30.386 43.934 1.00 64.29 233 ALA A O 1
ATOM 1677 N N . ASN A 1 234 ? 106.289 30.669 44.030 1.00 70.50 234 ASN A N 1
ATOM 1678 C CA . ASN A 1 234 ? 106.309 30.927 45.461 1.00 67.20 234 ASN A CA 1
ATOM 1679 C C . ASN A 1 234 ? 107.292 32.037 45.798 1.00 65.89 234 ASN A C 1
ATOM 1680 O O . ASN A 1 234 ? 108.310 32.202 45.124 1.00 61.43 234 ASN A O 1
ATOM 1685 N N . ALA A 1 235 ? 106.984 32.801 46.839 1.00 52.41 235 ALA A N 1
ATOM 1686 C CA . ALA A 1 235 ? 107.864 33.878 47.265 1.00 50.01 235 ALA A CA 1
ATOM 1687 C C . ALA A 1 235 ? 107.734 34.150 48.749 1.00 56.21 235 ALA A C 1
ATOM 1688 O O . ALA A 1 235 ? 106.636 34.108 49.311 1.00 58.32 235 ALA A O 1
ATOM 1698 N N . SER A 1 237 ? 107.654 37.078 50.863 1.00 50.91 237 SER A N 1
ATOM 1699 C CA . SER A 1 237 ? 107.514 38.526 50.822 1.00 47.57 237 SER A CA 1
ATOM 1700 C C . SER A 1 237 ? 107.984 39.089 52.156 1.00 47.89 237 SER A C 1
ATOM 1701 O O . SER A 1 237 ? 107.573 38.615 53.217 1.00 44.08 237 SER A O 1
ATOM 1704 N N . VAL A 1 238 ? 108.869 40.077 52.105 1.00 41.48 238 VAL A N 1
ATOM 1705 C CA . VAL A 1 238 ? 109.364 40.704 53.325 1.00 55.11 238 VAL A CA 1
ATOM 1706 C C . VAL A 1 238 ? 108.941 42.169 53.375 1.00 47.47 238 VAL A C 1
ATOM 1707 O O . VAL A 1 238 ? 108.996 42.872 52.368 1.00 49.97 238 VAL A O 1
ATOM 1711 N N . TRP A 1 239 ? 108.504 42.619 54.547 1.00 46.17 239 TRP A N 1
ATOM 1712 C CA . TRP A 1 239 ? 107.924 43.949 54.678 1.00 51.44 239 TRP A CA 1
ATOM 1713 C C . TRP A 1 239 ? 108.511 44.719 55.853 1.00 52.53 239 TRP A C 1
ATOM 1714 O O . TRP A 1 239 ? 108.790 44.146 56.909 1.00 47.94 239 TRP A O 1
ATOM 1725 N N . GLU A 1 240 ? 108.702 46.021 55.665 1.00 53.14 240 GLU A N 1
ATOM 1726 C CA . GLU A 1 240 ? 109.041 46.895 56.778 1.00 53.44 240 GLU A CA 1
ATOM 1727 C C . GLU A 1 240 ? 107.767 47.565 57.272 1.00 60.24 240 GLU A C 1
ATOM 1728 O O . GLU A 1 240 ? 107.172 48.386 56.570 1.00 55.33 240 GLU A O 1
ATOM 1734 N N . VAL A 1 241 ? 107.345 47.196 58.476 1.00 50.04 241 VAL A N 1
ATOM 1735 C CA . VAL A 1 241 ? 106.086 47.667 59.033 1.00 51.42 241 VAL A CA 1
ATOM 1736 C C . VAL A 1 241 ? 106.316 48.234 60.427 1.00 63.44 241 VAL A C 1
ATOM 1737 O O . VAL A 1 241 ? 107.028 47.630 61.229 1.00 66.86 241 VAL A O 1
ATOM 1741 N N . PRO A 1 242 ? 105.729 49.409 60.717 1.00 66.87 242 PRO A N 1
ATOM 1742 C CA . PRO A 1 242 ? 105.742 49.917 62.094 1.00 62.84 242 PRO A CA 1
ATOM 1743 C C . PRO A 1 242 ? 105.087 48.911 63.039 1.00 72.03 242 PRO A C 1
ATOM 1744 O O . PRO A 1 242 ? 103.980 48.450 62.764 1.00 69.31 242 PRO A O 1
ATOM 1748 N N . GLU A 1 243 ? 105.768 48.587 64.136 1.00 73.58 243 GLU A N 1
ATOM 1749 C CA . GLU A 1 243 ? 105.383 47.478 65.010 1.00 69.06 243 GLU A CA 1
ATOM 1750 C C . GLU A 1 243 ? 104.006 47.642 65.652 1.00 73.81 243 GLU A C 1
ATOM 1751 O O . GLU A 1 243 ? 103.417 46.668 66.121 1.00 81.40 243 GLU A O 1
ATOM 1757 N N . ASP A 1 244 ? 103.502 48.871 65.684 1.00 72.76 244 ASP A N 1
ATOM 1758 C CA . ASP A 1 244 ? 102.168 49.133 66.209 1.00 75.46 244 ASP A CA 1
ATOM 1759 C C . ASP A 1 244 ? 101.119 48.885 65.128 1.00 79.84 244 ASP A C 1
ATOM 1760 O O . ASP A 1 244 ? 99.941 49.210 65.297 1.00 80.98 244 ASP A O 1
ATOM 1765 N N . ALA A 1 245 ? 101.564 48.304 64.017 1.00 72.93 245 ALA A N 1
ATOM 1766 C CA . ALA A 1 245 ? 100.700 48.031 62.876 1.00 78.42 245 ALA A CA 1
ATOM 1767 C C . ALA A 1 245 ? 100.879 46.608 62.343 1.00 74.91 245 ALA A C 1
ATOM 1768 O O . ALA A 1 245 ? 100.034 46.119 61.596 1.00 75.35 245 ALA A O 1
ATOM 1770 N N . ILE A 1 246 ? 101.975 45.953 62.730 1.00 71.17 246 ILE A N 1
ATOM 1771 C CA . ILE A 1 246 ? 102.279 44.594 62.267 1.00 77.30 246 ILE A CA 1
ATOM 1772 C C . ILE A 1 246 ? 101.164 43.587 62.562 1.00 74.90 246 ILE A C 1
ATOM 1773 O O . ILE A 1 246 ? 100.929 42.669 61.774 1.00 70.20 246 ILE A O 1
ATOM 1778 N N . GLU A 1 247 ? 100.486 43.759 63.694 1.00 71.60 247 GLU A N 1
ATOM 1779 C CA . GLU A 1 247 ? 99.342 42.918 64.037 1.00 79.77 247 GLU A CA 1
ATOM 1780 C C . GLU A 1 247 ? 98.249 43.049 62.984 1.00 76.56 247 GLU A C 1
ATOM 1781 O O . GLU A 1 247 ? 97.895 42.071 62.327 1.00 73.64 247 GLU A O 1
ATOM 1787 N N . GLU A 1 248 ? 97.723 44.261 62.830 1.00 73.56 248 GLU A N 1
ATOM 1788 C CA . GLU A 1 248 ? 96.702 44.547 61.826 1.00 75.08 248 GLU A CA 1
ATOM 1789 C C . GLU A 1 248 ? 97.149 44.133 60.425 1.00 72.87 248 GLU A C 1
ATOM 1790 O O . GLU A 1 248 ? 96.425 43.427 59.721 1.00 66.10 248 GLU A O 1
ATOM 1796 N N . VAL A 1 249 ? 98.343 44.577 60.031 1.00 65.59 249 VAL A N 1
ATOM 1797 C CA . VAL A 1 249 ? 98.898 44.254 58.718 1.00 71.62 249 VAL A CA 1
ATOM 1798 C C . VAL A 1 249 ? 98.997 42.744 58.506 1.00 67.83 249 VAL A C 1
ATOM 1799 O O . VAL A 1 249 ? 98.591 42.232 57.461 1.00 58.06 249 VAL A O 1
ATOM 1803 N N . GLY A 1 250 ? 99.530 42.040 59.501 1.00 64.30 250 GLY A N 1
ATOM 1804 C CA . GLY A 1 250 ? 99.630 40.591 59.448 1.00 59.12 250 GLY A CA 1
ATOM 1805 C C . GLY A 1 250 ? 98.285 39.925 59.222 1.00 66.23 250 GLY A C 1
ATOM 1806 O O . GLY A 1 250 ? 98.179 38.976 58.441 1.00 55.76 250 GLY A O 1
ATOM 1807 N N . ARG A 1 251 ? 97.256 40.434 59.897 1.00 66.89 251 ARG A N 1
ATOM 1808 C CA . ARG A 1 251 ? 95.901 39.907 59.758 1.00 61.70 251 ARG A CA 1
ATOM 1809 C C . ARG A 1 251 ? 95.293 40.275 58.408 1.00 63.55 251 ARG A C 1
ATOM 1810 O O . ARG A 1 251 ? 94.584 39.472 57.800 1.00 65.54 251 ARG A O 1
ATOM 1818 N N . TYR A 1 252 ? 95.568 41.492 57.948 1.00 63.15 252 TYR A N 1
ATOM 1819 C CA . TYR A 1 252 ? 95.109 41.932 56.635 1.00 62.98 252 TYR A CA 1
ATOM 1820 C C . TYR A 1 252 ? 95.666 41.030 55.537 1.00 63.37 252 TYR A C 1
ATOM 1821 O O . TYR A 1 252 ? 94.924 40.541 54.686 1.00 50.78 252 TYR A O 1
ATOM 1830 N N . ILE A 1 253 ? 96.979 40.818 55.576 1.00 52.58 253 ILE A N 1
ATOM 1831 C CA . ILE A 1 253 ? 97.676 39.956 54.626 1.00 56.78 253 ILE A CA 1
ATOM 1832 C C . ILE A 1 253 ? 97.188 38.503 54.711 1.00 54.17 253 ILE A C 1
ATOM 1833 O O . ILE A 1 253 ? 97.052 37.822 53.693 1.00 59.47 253 ILE A O 1
ATOM 1838 N N . ALA A 1 254 ? 96.907 38.043 55.927 1.00 46.37 254 ALA A N 1
ATOM 1839 C CA . ALA A 1 254 ? 96.445 36.676 56.156 1.00 57.83 254 ALA A CA 1
ATOM 1840 C C . ALA A 1 254 ? 95.098 36.386 55.495 1.00 60.75 254 ALA A C 1
ATOM 1841 O O . ALA A 1 254 ? 94.758 35.228 55.251 1.00 58.01 254 ALA A O 1
ATOM 1843 N N . GLY A 1 255 ? 94.332 37.437 55.214 1.00 58.75 255 GLY A N 1
ATOM 1844 C CA . GLY A 1 255 ? 93.017 37.280 54.618 1.00 57.55 255 GLY A CA 1
ATOM 1845 C C . GLY A 1 255 ? 93.042 36.971 53.132 1.00 61.47 255 GLY A C 1
ATOM 1846 O O . GLY A 1 255 ? 92.020 36.600 52.553 1.00 59.24 255 GLY A O 1
ATOM 1847 N N . PHE A 1 256 ? 94.210 37.111 52.513 1.00 55.79 256 PHE A N 1
ATOM 1848 C CA . PHE A 1 256 ? 94.324 36.939 51.068 1.00 50.90 256 PHE A CA 1
ATOM 1849 C C . PHE A 1 256 ? 94.624 35.508 50.634 1.00 65.40 256 PHE A C 1
ATOM 1850 O O . PHE A 1 256 ? 95.436 34.816 51.254 1.00 49.47 256 PHE A O 1
ATOM 1858 N N . LYS A 1 257 ? 93.960 35.076 49.564 1.00 51.57 257 LYS A N 1
ATOM 1859 C CA . LYS A 1 257 ? 94.338 33.849 48.874 1.00 58.93 257 LYS A CA 1
ATOM 1860 C C . LYS A 1 257 ? 95.730 34.066 48.314 1.00 51.64 257 LYS A C 1
ATOM 1861 O O . LYS A 1 257 ? 96.044 35.154 47.830 1.00 54.35 257 LYS A O 1
ATOM 1867 N N . GLY A 1 258 ? 96.570 33.041 48.385 1.00 51.94 258 GLY A N 1
ATOM 1868 C CA . GLY A 1 258 ? 97.941 33.181 47.939 1.00 57.97 258 GLY A CA 1
ATOM 1869 C C . GLY A 1 258 ? 98.885 33.511 49.079 1.00 53.59 258 GLY A C 1
ATOM 1870 O O . GLY A 1 258 ? 100.096 33.606 48.878 1.00 54.81 258 GLY A O 1
ATOM 1871 N N . VAL A 1 259 ? 98.330 33.696 50.275 1.00 54.97 259 VAL A N 1
ATOM 1872 C CA . VAL A 1 259 ? 99.137 33.967 51.462 1.00 54.67 259 VAL A CA 1
ATOM 1873 C C . VAL A 1 259 ? 99.017 32.840 52.485 1.00 59.51 259 VAL A C 1
ATOM 1874 O O . VAL A 1 259 ? 97.920 32.535 52.955 1.00 66.41 259 VAL A O 1
ATOM 1878 N N . SER A 1 260 ? 100.147 32.227 52.828 1.00 56.99 260 SER A N 1
ATOM 1879 C CA . SER A 1 260 ? 100.174 31.173 53.836 1.00 61.27 260 SER A CA 1
ATOM 1880 C C . SER A 1 260 ? 100.745 31.687 55.158 1.00 65.82 260 SER A C 1
ATOM 1881 O O . SER A 1 260 ? 100.150 32.546 55.810 1.00 62.00 260 SER A O 1
ATOM 1884 N N . HIS A 1 261 ? 101.904 31.166 55.543 1.00 61.20 261 HIS A N 1
ATOM 1885 C CA . HIS A 1 261 ? 102.505 31.510 56.829 1.00 62.80 261 HIS A CA 1
ATOM 1886 C C . HIS A 1 261 ? 103.013 32.944 56.899 1.00 57.65 261 HIS A C 1
ATOM 1887 O O . HIS A 1 261 ? 103.564 33.472 55.932 1.00 58.90 261 HIS A O 1
ATOM 1894 N N . CYS A 1 262 ? 102.822 33.565 58.059 1.00 53.47 262 CYS A N 1
ATOM 1895 C CA . CYS A 1 262 ? 103.387 34.878 58.328 1.00 47.12 262 CYS A CA 1
ATOM 1896 C C . CYS A 1 262 ? 104.315 34.795 59.533 1.00 54.23 262 CYS A C 1
ATOM 1897 O O . CYS A 1 262 ? 104.038 34.077 60.496 1.00 52.10 262 CYS A O 1
ATOM 1900 N N . TYR A 1 263 ? 105.426 35.519 59.465 1.00 49.16 263 TYR A N 1
ATOM 1901 C CA . TYR A 1 263 ? 106.393 35.536 60.551 1.00 49.53 263 TYR A CA 1
ATOM 1902 C C . TYR A 1 263 ? 106.754 36.974 60.867 1.00 47.96 263 TYR A C 1
ATOM 1903 O O . TYR A 1 263 ? 106.591 37.859 60.025 1.00 48.82 263 TYR A O 1
ATOM 1912 N N . GLN A 1 264 ? 107.245 37.209 62.078 1.00 48.32 264 GLN A N 1
ATOM 1913 C CA . GLN A 1 264 ? 107.742 38.528 62.429 1.00 44.56 264 GLN A CA 1
ATOM 1914 C C . GLN A 1 264 ? 109.079 38.430 63.148 1.00 41.00 264 GLN A C 1
ATOM 1915 O O . GLN A 1 264 ? 109.405 37.409 63.762 1.00 40.42 264 GLN A O 1
ATOM 1921 N N . ARG A 1 265 ? 109.856 39.498 63.044 1.00 42.68 265 ARG A N 1
ATOM 1922 C CA . ARG A 1 265 ? 111.126 39.594 63.735 1.00 44.64 265 ARG A CA 1
ATOM 1923 C C . ARG A 1 265 ? 111.347 41.052 64.068 1.00 49.40 265 ARG A C 1
ATOM 1924 O O . ARG A 1 265 ? 110.526 41.905 63.728 1.00 42.61 265 ARG A O 1
ATOM 1932 N N . THR A 1 266 ? 112.456 41.344 64.730 1.00 40.34 266 THR A N 1
ATOM 1933 C CA . THR A 1 266 ? 112.826 42.726 64.958 1.00 34.44 266 THR A CA 1
ATOM 1934 C C . THR A 1 266 ? 113.413 43.287 63.674 1.00 38.85 266 THR A C 1
ATOM 1935 O O . THR A 1 266 ? 113.744 42.535 62.759 1.00 47.65 266 THR A O 1
ATOM 1939 N N . THR A 1 267 ? 113.525 44.608 63.596 1.00 43.24 267 THR A N 1
ATOM 1940 C CA . THR A 1 267 ? 114.245 45.232 62.494 1.00 41.04 267 THR A CA 1
ATOM 1941 C C . THR A 1 267 ? 115.722 45.277 62.854 1.00 46.45 267 THR A C 1
ATOM 1942 O O . THR A 1 267 ? 116.077 45.223 64.032 1.00 47.55 267 THR A O 1
ATOM 1946 N N . SER A 1 268 ? 116.580 45.356 61.843 1.00 49.33 268 SER A N 1
ATOM 1947 C CA . SER A 1 268 ? 118.014 45.467 62.077 1.00 54.59 268 SER A CA 1
ATOM 1948 C C . SER A 1 268 ? 118.666 46.217 60.925 1.00 61.14 268 SER A C 1
ATOM 1949 O O . SER A 1 268 ? 118.072 46.359 59.854 1.00 51.62 268 SER A O 1
ATOM 1952 N N . GLU A 1 269 ? 119.884 46.699 61.150 1.00 58.33 269 GLU A N 1
ATOM 1953 C CA . GLU A 1 269 ? 120.632 47.400 60.114 1.00 52.93 269 GLU A CA 1
ATOM 1954 C C . GLU A 1 269 ? 120.894 46.485 58.921 1.00 56.28 269 GLU A C 1
ATOM 1955 O O . GLU A 1 269 ? 120.818 46.913 57.768 1.00 52.85 269 GLU A O 1
ATOM 1961 N N . LYS A 1 270 ? 121.187 45.219 59.208 1.00 42.79 270 LYS A N 1
ATOM 1962 C CA . LYS A 1 270 ? 121.485 44.237 58.169 1.00 48.37 270 LYS A CA 1
ATOM 1963 C C . LYS A 1 270 ? 120.259 43.802 57.365 1.00 46.09 270 LYS A C 1
ATOM 1964 O O . LYS A 1 270 ? 120.387 43.351 56.224 1.00 47.25 270 LYS A O 1
ATOM 1970 N N . PHE A 1 271 ? 119.076 43.939 57.959 1.00 46.22 271 PHE A N 1
ATOM 1971 C CA . PHE A 1 271 ? 117.833 43.552 57.293 1.00 46.03 271 PHE A CA 1
ATOM 1972 C C . PHE A 1 271 ? 116.651 44.278 57.934 1.00 46.08 271 PHE A C 1
ATOM 1973 O O . PHE A 1 271 ? 116.173 43.880 58.996 1.00 46.36 271 PHE A O 1
ATOM 1981 N N . ARG A 1 272 ? 116.180 45.337 57.279 1.00 44.06 272 ARG A N 1
ATOM 1982 C CA . ARG A 1 272 ? 115.165 46.220 57.857 1.00 53.33 272 ARG A CA 1
ATOM 1983 C C . ARG A 1 272 ? 113.729 45.693 57.799 1.00 48.56 272 ARG A C 1
ATOM 1984 O O . ARG A 1 272 ? 112.805 46.345 58.294 1.00 58.46 272 ARG A O 1
ATOM 1992 N N . TYR A 1 273 ? 113.539 44.518 57.210 1.00 48.12 273 TYR A N 1
ATOM 1993 C CA . TYR A 1 273 ? 112.203 43.938 57.111 1.00 51.59 273 TYR A CA 1
ATOM 1994 C C . TYR A 1 273 ? 111.842 43.153 58.373 1.00 46.37 273 TYR A C 1
ATOM 1995 O O . TYR A 1 273 ? 112.577 42.253 58.786 1.00 50.19 273 TYR A O 1
ATOM 2004 N N . ASN A 1 274 ? 110.708 43.498 58.977 1.00 43.17 274 ASN A N 1
ATOM 2005 C CA . ASN A 1 274 ? 110.271 42.861 60.215 1.00 45.65 274 ASN A CA 1
ATOM 2006 C C . ASN A 1 274 ? 109.041 41.966 60.038 1.00 48.70 274 ASN A C 1
ATOM 2007 O O . ASN A 1 274 ? 108.676 41.215 60.947 1.00 45.70 274 ASN A O 1
ATOM 2012 N N . LEU A 1 275 ? 108.397 42.050 58.875 1.00 46.96 275 LEU A N 1
ATOM 2013 C CA . LEU A 1 275 ? 107.253 41.185 58.587 1.00 49.29 275 LEU A CA 1
ATOM 2014 C C . LEU A 1 275 ? 107.508 40.284 57.384 1.00 40.02 275 LEU A C 1
ATOM 2015 O O . LEU A 1 275 ? 107.797 40.762 56.285 1.00 45.31 275 LEU A O 1
ATOM 2020 N N . PHE A 1 276 ? 107.407 38.976 57.610 1.00 41.46 276 PHE A N 1
ATOM 2021 C CA . PHE A 1 276 ? 107.585 37.988 56.551 1.00 45.96 276 PHE A CA 1
ATOM 2022 C C . PHE A 1 276 ? 106.233 37.364 56.229 1.00 43.97 276 PHE A C 1
ATOM 2023 O O . PHE A 1 276 ? 105.472 37.020 57.136 1.00 39.97 276 PHE A O 1
ATOM 2031 N N . ALA A 1 277 ? 105.928 37.227 54.943 1.00 43.22 277 ALA A N 1
ATOM 2032 C CA . ALA A 1 277 ? 104.680 36.592 54.527 1.00 48.39 277 ALA A CA 1
ATOM 2033 C C . ALA A 1 277 ? 104.895 35.703 53.314 1.00 42.97 277 ALA A C 1
ATOM 2034 O O . ALA A 1 277 ? 105.158 36.195 52.216 1.00 49.03 277 ALA A O 1
ATOM 2052 N N . HIS A 1 280 ? 102.254 32.600 47.453 1.00 53.50 280 HIS A N 1
ATOM 2053 C CA . HIS A 1 280 ? 102.280 31.644 46.360 1.00 57.75 280 HIS A CA 1
ATOM 2054 C C . HIS A 1 280 ? 101.250 32.067 45.328 1.00 68.02 280 HIS A C 1
ATOM 2055 O O . HIS A 1 280 ? 100.268 32.736 45.656 1.00 49.43 280 HIS A O 1
ATOM 2062 N N . GLY A 1 281 ? 101.490 31.696 44.079 1.00 63.28 281 GLY A N 1
ATOM 2063 C CA . GLY A 1 281 ? 100.564 31.997 43.007 1.00 68.98 281 GLY A CA 1
ATOM 2064 C C . GLY A 1 281 ? 100.816 31.045 41.861 1.00 75.39 281 GLY A C 1
ATOM 2065 O O . GLY A 1 281 ? 101.701 30.192 41.939 1.00 73.03 281 GLY A O 1
ATOM 2066 N N . LYS A 1 282 ? 100.036 31.181 40.798 1.00 84.11 282 LYS A N 1
ATOM 2067 C CA . LYS A 1 282 ? 100.249 30.374 39.607 1.00 85.78 282 LYS A CA 1
ATOM 2068 C C . LYS A 1 282 ? 101.058 31.183 38.600 1.00 81.28 282 LYS A C 1
ATOM 2069 O O . LYS A 1 282 ? 100.863 31.077 37.388 1.00 84.83 282 LYS A O 1
ATOM 2075 N N . GLY A 1 283 ? 101.981 31.984 39.133 1.00 85.05 283 GLY A N 1
ATOM 2076 C CA . GLY A 1 283 ? 102.836 32.852 38.343 1.00 82.27 283 GLY A CA 1
ATOM 2077 C C . GLY A 1 283 ? 103.458 33.938 39.208 1.00 73.54 283 GLY A C 1
ATOM 2078 O O . GLY A 1 283 ? 102.841 34.391 40.173 1.00 78.37 283 GLY A O 1
ATOM 2079 N N . GLN A 1 284 ? 104.679 34.347 38.868 1.00 76.81 284 GLN A N 1
ATOM 2080 C CA . GLN A 1 284 ? 105.376 35.411 39.593 1.00 66.30 284 GLN A CA 1
ATOM 2081 C C . GLN A 1 284 ? 104.590 36.720 39.592 1.00 69.84 284 GLN A C 1
ATOM 2082 O O . GLN A 1 284 ? 104.324 37.292 40.650 1.00 61.99 284 GLN A O 1
ATOM 2088 N N . GLU A 1 285 ? 104.239 37.186 38.396 1.00 66.66 285 GLU A N 1
ATOM 2089 C CA . GLU A 1 285 ? 103.526 38.449 38.207 1.00 65.85 285 GLU A CA 1
ATOM 2090 C C . GLU A 1 285 ? 102.248 38.514 39.039 1.00 63.40 285 GLU A C 1
ATOM 2091 O O . GLU A 1 285 ? 101.878 39.571 39.553 1.00 66.28 285 GLU A O 1
ATOM 2097 N N . GLU A 1 286 ? 101.584 37.370 39.172 1.00 57.53 286 GLU A N 1
ATOM 2098 C CA . GLU A 1 286 ? 100.378 37.260 39.981 1.00 59.81 286 GLU A CA 1
ATOM 2099 C C . GLU A 1 286 ? 100.665 37.604 41.443 1.00 66.59 286 GLU A C 1
ATOM 2100 O O . GLU A 1 286 ? 99.893 38.318 42.085 1.00 62.31 286 GLU A O 1
ATOM 2106 N N . ILE A 1 287 ? 101.777 37.089 41.960 1.00 62.26 287 ILE A N 1
ATOM 2107 C CA . ILE A 1 287 ? 102.224 37.406 43.313 1.00 60.88 287 ILE A CA 1
ATOM 2108 C C . ILE A 1 287 ? 102.568 38.893 43.421 1.00 54.20 287 ILE A C 1
ATOM 2109 O O . ILE A 1 287 ? 102.208 39.549 44.402 1.00 58.67 287 ILE A O 1
ATOM 2114 N N . LYS A 1 288 ? 103.255 39.415 42.405 1.00 58.12 288 LYS A N 1
ATOM 2115 C CA . LYS A 1 288 ? 103.609 40.831 42.344 1.00 62.74 288 LYS A CA 1
ATOM 2116 C C . LYS A 1 288 ? 102.380 41.723 42.485 1.00 62.58 288 LYS A C 1
ATOM 2117 O O . LYS A 1 288 ? 102.407 42.716 43.211 1.00 61.13 288 LYS A O 1
ATOM 2123 N N . LEU A 1 289 ? 101.309 41.359 41.785 1.00 62.03 289 LEU A N 1
ATOM 2124 C CA . LEU A 1 289 ? 100.037 42.071 41.870 1.00 64.13 289 LEU A CA 1
ATOM 2125 C C . LEU A 1 289 ? 99.517 42.096 43.305 1.00 52.64 289 LEU A C 1
ATOM 2126 O O . LEU A 1 289 ? 99.174 43.157 43.832 1.00 51.20 289 LEU A O 1
ATOM 2131 N N . LEU A 1 290 ? 99.468 40.921 43.927 1.00 50.09 290 LEU A N 1
ATOM 2132 C CA . LEU A 1 290 ? 99.008 40.777 45.307 1.00 56.92 290 LEU A CA 1
ATOM 2133 C C . LEU A 1 290 ? 99.832 41.628 46.273 1.00 56.45 290 LEU A C 1
ATOM 2134 O O . LEU A 1 290 ? 99.287 42.264 47.174 1.00 48.66 290 LEU A O 1
ATOM 2139 N N . ALA A 1 291 ? 101.146 41.634 46.077 1.00 55.72 291 ALA A N 1
ATOM 2140 C CA . ALA A 1 291 ? 102.044 42.428 46.907 1.00 54.94 291 ALA A CA 1
ATOM 2141 C C . ALA A 1 291 ? 101.810 43.924 46.699 1.00 56.99 291 ALA A C 1
ATOM 2142 O O . ALA A 1 291 ? 101.767 44.692 47.662 1.00 54.68 291 ALA A O 1
ATOM 2144 N N . GLU A 1 292 ? 101.671 44.329 45.438 1.00 59.69 292 GLU A N 1
ATOM 2145 C CA . GLU A 1 292 ? 101.409 45.726 45.089 1.00 56.41 292 GLU A CA 1
ATOM 2146 C C . GLU A 1 292 ? 100.111 46.244 45.713 1.00 59.94 292 GLU A C 1
ATOM 2147 O O . GLU A 1 292 ? 100.041 47.392 46.155 1.00 64.43 292 GLU A O 1
ATOM 2153 N N . THR A 1 293 ? 99.088 45.393 45.738 1.00 61.91 293 THR A N 1
ATOM 2154 C CA . THR A 1 293 ? 97.806 45.731 46.352 1.00 61.82 293 THR A CA 1
ATOM 2155 C C . THR A 1 293 ? 97.986 46.015 47.841 1.00 63.08 293 THR A C 1
ATOM 2156 O O . THR A 1 293 ? 97.553 47.054 48.345 1.00 63.13 293 THR A O 1
ATOM 2160 N N . ILE A 1 294 ? 98.622 45.073 48.533 1.00 61.43 294 ILE A N 1
ATOM 2161 C CA . ILE A 1 294 ? 98.937 45.207 49.951 1.00 56.55 294 ILE A CA 1
ATOM 2162 C C . ILE A 1 294 ? 99.751 46.469 50.217 1.00 55.66 294 ILE A C 1
ATOM 2163 O O . ILE A 1 294 ? 99.453 47.227 51.141 1.00 56.29 294 ILE A O 1
ATOM 2168 N N . SER A 1 295 ? 100.775 46.685 49.397 1.00 55.25 295 SER A N 1
ATOM 2169 C CA . SER A 1 295 ? 101.607 47.880 49.482 1.00 58.33 295 SER A CA 1
ATOM 2170 C C . SER A 1 295 ? 100.764 49.147 49.354 1.00 62.44 295 SER A C 1
ATOM 2171 O O . SER A 1 295 ? 101.007 50.138 50.042 1.00 59.00 295 SER A O 1
ATOM 2174 N N . ARG A 1 296 ? 99.766 49.095 48.476 1.00 60.37 296 ARG A N 1
ATOM 2175 C CA . ARG A 1 296 ? 98.891 50.232 48.212 1.00 53.71 296 ARG A CA 1
ATOM 2176 C C . ARG A 1 296 ? 97.922 50.496 49.363 1.00 59.07 296 ARG A C 1
ATOM 2177 O O . ARG A 1 296 ? 97.892 51.592 49.925 1.00 57.55 296 ARG A O 1
ATOM 2185 N N . GLU A 1 297 ? 97.135 49.482 49.709 1.00 55.03 297 GLU A N 1
ATOM 2186 C CA . GLU A 1 297 ? 96.080 49.629 50.707 1.00 55.51 297 GLU A CA 1
ATOM 2187 C C . GLU A 1 297 ? 96.619 49.870 52.119 1.00 62.35 297 GLU A C 1
ATOM 2188 O O . GLU A 1 297 ? 95.947 50.486 52.950 1.00 57.76 297 GLU A O 1
ATOM 2190 N N . LYS A 1 298 ? 97.831 49.393 52.386 1.00 58.51 298 LYS A N 1
ATOM 2191 C CA . LYS A 1 298 ? 98.424 49.539 53.711 1.00 65.51 298 LYS A CA 1
ATOM 2192 C C . LYS A 1 298 ? 99.575 50.539 53.745 1.00 66.55 298 LYS A C 1
ATOM 2193 O O . LYS A 1 298 ? 100.228 50.695 54.776 1.00 68.10 298 LYS A O 1
ATOM 2199 N N . ALA A 1 299 ? 99.807 51.215 52.621 1.00 51.66 299 ALA A N 1
ATOM 2200 C CA . ALA A 1 299 ? 100.869 52.217 52.503 1.00 70.64 299 ALA A CA 1
ATOM 2201 C C . ALA A 1 299 ? 102.232 51.686 52.946 1.00 56.77 299 ALA A C 1
ATOM 2202 O O . ALA A 1 299 ? 102.909 52.296 53.776 1.00 62.89 299 ALA A O 1
ATOM 2204 N N . LEU A 1 300 ? 102.624 50.547 52.383 1.00 62.21 300 LEU A N 1
ATOM 2205 C CA . LEU A 1 300 ? 103.896 49.915 52.713 1.00 53.53 300 LEU A CA 1
ATOM 2206 C C . LEU A 1 300 ? 104.790 49.856 51.474 1.00 57.25 300 LEU A C 1
ATOM 2207 O O . LEU A 1 300 ? 104.768 48.878 50.724 1.00 52.82 300 LEU A O 1
ATOM 2212 N N . SER A 1 301 ? 105.572 50.913 51.265 1.00 52.01 301 SER A N 1
ATOM 2213 C CA . SER A 1 301 ? 106.428 51.026 50.088 1.00 53.20 301 SER A CA 1
ATOM 2214 C C . SER A 1 301 ? 107.740 50.268 50.260 1.00 62.08 301 SER A C 1
ATOM 2215 O O . SER A 1 301 ? 108.428 49.973 49.281 1.00 63.38 301 SER A O 1
ATOM 2218 N N . LYS A 1 302 ? 108.080 49.953 51.505 1.00 63.34 302 LYS A N 1
ATOM 2219 C CA . LYS A 1 302 ? 109.305 49.218 51.790 1.00 62.11 302 LYS A CA 1
ATOM 2220 C C . LYS A 1 302 ? 109.037 47.724 51.878 1.00 51.60 302 LYS A C 1
ATOM 2221 O O . LYS A 1 302 ? 108.571 47.226 52.907 1.00 54.99 302 LYS A O 1
ATOM 2227 N N . TYR A 1 303 ? 109.334 47.015 50.793 1.00 55.62 303 TYR A N 1
ATOM 2228 C CA . TYR A 1 303 ? 109.164 45.569 50.752 1.00 52.60 303 TYR A CA 1
ATOM 2229 C C . TYR A 1 303 ? 109.971 44.946 49.623 1.00 51.21 303 TYR A C 1
ATOM 2230 O O . TYR A 1 303 ? 110.511 45.652 48.769 1.00 57.65 303 TYR A O 1
ATOM 2239 N N . ALA A 1 304 ? 110.047 43.619 49.627 1.00 51.39 304 ALA A N 1
ATOM 2240 C CA . ALA A 1 304 ? 110.767 42.887 48.595 1.00 50.95 304 ALA A CA 1
ATOM 2241 C C . ALA A 1 304 ? 110.155 41.508 48.403 1.00 54.62 304 ALA A C 1
ATOM 2242 O O . ALA A 1 304 ? 109.681 40.891 49.360 1.00 53.79 304 ALA A O 1
ATOM 2244 N N . LEU A 1 305 ? 110.164 41.030 47.164 1.00 55.35 305 LEU A N 1
ATOM 2245 C CA . LEU A 1 305 ? 109.656 39.698 46.862 1.00 50.56 305 LEU A CA 1
ATOM 2246 C C . LEU A 1 305 ? 110.808 38.744 46.572 1.00 56.43 305 LEU A C 1
ATOM 2247 O O . LEU A 1 305 ? 111.462 38.841 45.530 1.00 61.36 305 LEU A O 1
ATOM 2252 N N . LEU A 1 306 ? 111.058 37.831 47.504 1.00 53.33 306 LEU A N 1
ATOM 2253 C CA . LEU A 1 306 ? 112.132 36.861 47.350 1.00 54.53 306 LEU A CA 1
ATOM 2254 C C . LEU A 1 306 ? 111.565 35.542 46.836 1.00 50.67 306 LEU A C 1
ATOM 2255 O O . LEU A 1 306 ? 111.205 34.660 47.619 1.00 46.13 306 LEU A O 1
ATOM 2260 N N . PHE A 1 307 ? 111.487 35.417 45.515 1.00 58.96 307 PHE A N 1
ATOM 2261 C CA . PHE A 1 307 ? 110.903 34.238 44.886 1.00 60.37 307 PHE A CA 1
ATOM 2262 C C . PHE A 1 307 ? 111.770 32.998 45.057 1.00 66.11 307 PHE A C 1
ATOM 2263 O O . PHE A 1 307 ? 112.987 33.053 44.892 1.00 65.07 307 PHE A O 1
ATOM 2271 N N . SER A 1 308 ? 111.130 31.881 45.388 1.00 61.25 308 SER A N 1
ATOM 2272 C CA . SER A 1 308 ? 111.813 30.595 45.460 1.00 64.37 308 SER A CA 1
ATOM 2273 C C . SER A 1 308 ? 112.005 30.040 44.051 1.00 69.54 308 SER A C 1
ATOM 2274 O O . SER A 1 308 ? 111.038 29.660 43.393 1.00 68.68 308 SER A O 1
ATOM 2277 N N . THR A 1 309 ? 113.250 30.012 43.584 1.00 65.17 309 THR A N 1
ATOM 2278 C CA . THR A 1 309 ? 113.548 29.526 42.239 1.00 74.48 309 THR A CA 1
ATOM 2279 C C . THR A 1 309 ? 114.160 28.127 42.261 1.00 71.57 309 THR A C 1
ATOM 2280 O O . THR A 1 309 ? 114.324 27.497 41.214 1.00 66.54 309 THR A O 1
ATOM 2284 N N . ARG A 1 310 ? 114.491 27.654 43.461 1.00 67.38 310 ARG A N 1
ATOM 2285 C CA . ARG A 1 310 ? 114.988 26.293 43.663 1.00 66.82 310 ARG A CA 1
ATOM 2286 C C . ARG A 1 310 ? 114.698 25.795 45.076 1.00 71.45 310 ARG A C 1
ATOM 2287 O O . ARG A 1 310 ? 114.729 26.569 46.035 1.00 70.25 310 ARG A O 1
ATOM 2295 N N . GLU A 1 311 ? 114.413 24.502 45.196 1.00 66.72 311 GLU A N 1
ATOM 2296 C CA . GLU A 1 311 ? 114.281 23.865 46.503 1.00 68.93 311 GLU A CA 1
ATOM 2297 C C . GLU A 1 311 ? 115.336 22.774 46.643 1.00 75.42 311 GLU A C 1
ATOM 2298 O O . GLU A 1 311 ? 115.221 21.704 46.042 1.00 69.59 311 GLU A O 1
ATOM 2304 N N . PHE A 1 312 ? 116.366 23.055 47.433 1.00 61.31 312 PHE A N 1
ATOM 2305 C CA . PHE A 1 312 ? 117.467 22.119 47.613 1.00 62.23 312 PHE A CA 1
ATOM 2306 C C . PHE A 1 312 ? 117.146 21.075 48.666 1.00 61.94 312 PHE A C 1
ATOM 2307 O O . PHE A 1 312 ? 117.712 19.979 48.659 1.00 72.07 312 PHE A O 1
ATOM 2315 N N . LYS A 1 313 ? 116.233 21.418 49.568 1.00 61.83 313 LYS A N 1
ATOM 2316 C CA . LYS A 1 313 ? 115.944 20.563 50.706 1.00 65.86 313 LYS A CA 1
ATOM 2317 C C . LYS A 1 313 ? 114.664 20.987 51.411 1.00 61.16 313 LYS A C 1
ATOM 2318 O O . LYS A 1 313 ? 114.463 22.168 51.704 1.00 59.07 313 LYS A O 1
ATOM 2324 N N . LYS A 1 314 ? 113.797 20.016 51.670 1.00 70.39 314 LYS A N 1
ATOM 2325 C CA . LYS A 1 314 ? 112.631 20.235 52.510 1.00 71.64 314 LYS A CA 1
ATOM 2326 C C . LYS A 1 314 ? 112.350 18.968 53.296 1.00 76.37 314 LYS A C 1
ATOM 2327 O O . LYS A 1 314 ? 111.510 18.154 52.913 1.00 78.32 314 LYS A O 1
ATOM 2333 N N . VAL A 1 315 ? 113.083 18.798 54.388 1.00 76.72 315 VAL A N 1
ATOM 2334 C CA . VAL A 1 315 ? 112.839 17.708 55.312 1.00 74.04 315 VAL A CA 1
ATOM 2335 C C . VAL A 1 315 ? 112.471 18.349 56.635 1.00 78.95 315 VAL A C 1
ATOM 2336 O O . VAL A 1 315 ? 112.541 19.570 56.775 1.00 84.40 315 VAL A O 1
ATOM 2340 N N . ARG A 1 316 ? 112.065 17.539 57.602 1.00 77.43 316 ARG A N 1
ATOM 2341 C CA . ARG A 1 316 ? 111.959 18.038 58.960 1.00 75.65 316 ARG A CA 1
ATOM 2342 C C . ARG A 1 316 ? 112.984 17.329 59.824 1.00 71.45 316 ARG A C 1
ATOM 2343 O O . ARG A 1 316 ? 113.195 16.121 59.705 1.00 78.66 316 ARG A O 1
ATOM 2351 N N . ILE A 1 317 ? 113.630 18.102 60.685 1.00 69.42 317 ILE A N 1
ATOM 2352 C CA . ILE A 1 317 ? 114.720 17.606 61.505 1.00 71.41 317 ILE A CA 1
ATOM 2353 C C . ILE A 1 317 ? 114.253 16.566 62.515 1.00 70.33 317 ILE A C 1
ATOM 2354 O O . ILE A 1 317 ? 113.105 16.586 62.965 1.00 64.55 317 ILE A O 1
ATOM 2359 N N . LYS A 1 318 ? 115.148 15.645 62.852 1.00 71.32 318 LYS A N 1
ATOM 2360 C CA . LYS A 1 318 ? 114.927 14.759 63.980 1.00 66.35 318 LYS A CA 1
ATOM 2361 C C . LYS A 1 318 ? 115.655 15.377 65.161 1.00 70.64 318 LYS A C 1
ATOM 2362 O O . LYS A 1 318 ? 116.830 15.734 65.055 1.00 71.41 318 LYS A O 1
ATOM 2368 N N . TYR A 1 319 ? 114.955 15.528 66.278 1.00 67.04 319 TYR A N 1
ATOM 2369 C CA . TYR A 1 319 ? 115.550 16.152 67.450 1.00 61.87 319 TYR A CA 1
ATOM 2370 C C . TYR A 1 319 ? 116.446 15.177 68.203 1.00 68.18 319 TYR A C 1
ATOM 2371 O O . TYR A 1 319 ? 116.153 13.983 68.275 1.00 71.09 319 TYR A O 1
ATOM 2380 N N . PHE A 1 320 ? 117.546 15.695 68.740 1.00 60.78 320 PHE A N 1
ATOM 2381 C CA . PHE A 1 320 ? 118.419 14.939 69.634 1.00 64.80 320 PHE A CA 1
ATOM 2382 C C . PHE A 1 320 ? 119.015 13.679 69.010 1.00 67.01 320 PHE A C 1
ATOM 2383 O O . PHE A 1 320 ? 119.275 12.696 69.704 1.00 67.46 320 PHE A O 1
ATOM 2391 N N . SER A 1 321 ? 119.217 13.710 67.697 1.00 72.47 321 SER A N 1
ATOM 2392 C CA . SER A 1 321 ? 119.996 12.673 67.034 1.00 70.56 321 SER A CA 1
ATOM 2393 C C . SER A 1 321 ? 121.467 13.039 67.170 1.00 71.07 321 SER A C 1
ATOM 2394 O O . SER A 1 321 ? 121.801 14.205 67.377 1.00 67.39 321 SER A O 1
ATOM 2397 N N . GLU A 1 322 ? 122.344 12.046 67.071 1.00 73.77 322 GLU A N 1
ATOM 2398 C CA . GLU A 1 322 ? 123.771 12.271 67.265 1.00 81.52 322 GLU A CA 1
ATOM 2399 C C . GLU A 1 322 ? 124.427 12.814 66.003 1.00 79.99 322 GLU A C 1
ATOM 2400 O O . GLU A 1 322 ? 125.591 13.217 66.021 1.00 78.11 322 GLU A O 1
ATOM 2406 N N . GLU A 1 323 ? 123.670 12.830 64.911 1.00 73.61 323 GLU A N 1
ATOM 2407 C CA . GLU A 1 323 ? 124.227 13.146 63.599 1.00 77.82 323 GLU A CA 1
ATOM 2408 C C . GLU A 1 323 ? 124.589 14.620 63.374 1.00 72.13 323 GLU A C 1
ATOM 2409 O O . GLU A 1 323 ? 125.401 14.921 62.501 1.00 68.94 323 GLU A O 1
ATOM 2415 N N . PHE A 1 324 ? 124.006 15.537 64.144 1.00 67.32 324 PHE A N 1
ATOM 2416 C CA . PHE A 1 324 ? 124.391 16.943 64.023 1.00 67.11 324 PHE A CA 1
ATOM 2417 C C . PHE A 1 324 ? 125.787 17.161 64.582 1.00 63.76 324 PHE A C 1
ATOM 2418 O O . PHE A 1 324 ? 126.648 17.742 63.922 1.00 63.26 324 PHE A O 1
ATOM 2426 N N . GLU A 1 325 ? 125.988 16.715 65.818 1.00 70.72 325 GLU A N 1
ATOM 2427 C CA . GLU A 1 325 ? 127.268 16.853 66.498 1.00 62.65 325 GLU A CA 1
ATOM 2428 C C . GLU A 1 325 ? 128.383 16.235 65.664 1.00 69.63 325 GLU A C 1
ATOM 2429 O O . GLU A 1 325 ? 129.423 16.856 65.447 1.00 65.58 325 GLU A O 1
ATOM 2435 N N . ARG A 1 326 ? 128.147 15.018 65.184 1.00 69.10 326 ARG A N 1
ATOM 2436 C CA . ARG A 1 326 ? 129.101 14.325 64.327 1.00 69.04 326 ARG A CA 1
ATOM 2437 C C . ARG A 1 326 ? 129.365 15.116 63.049 1.00 70.82 326 ARG A C 1
ATOM 2438 O O . ARG A 1 326 ? 130.507 15.216 62.597 1.00 59.50 326 ARG A O 1
ATOM 2446 N N . TRP A 1 327 ? 128.308 15.685 62.477 1.00 62.67 327 TRP A N 1
ATOM 2447 C CA . TRP A 1 327 ? 128.456 16.576 61.335 1.00 55.56 327 TRP A CA 1
ATOM 2448 C C . TRP A 1 327 ? 129.253 17.812 61.726 1.00 61.04 327 TRP A C 1
ATOM 2449 O O . TRP A 1 327 ? 130.061 18.313 60.943 1.00 65.06 327 TRP A O 1
ATOM 2460 N N . PHE A 1 328 ? 129.015 18.301 62.939 1.00 57.60 328 PHE A N 1
ATOM 2461 C CA . PHE A 1 328 ? 129.659 19.519 63.416 1.00 65.08 328 PHE A CA 1
ATOM 2462 C C . PHE A 1 328 ? 131.164 19.347 63.615 1.00 64.63 328 PHE A C 1
ATOM 2463 O O . PHE A 1 328 ? 131.945 20.211 63.214 1.00 62.56 328 PHE A O 1
ATOM 2471 N N . LYS A 1 329 ? 131.558 18.238 64.240 1.00 65.50 329 LYS A N 1
ATOM 2472 C CA . LYS A 1 329 ? 132.969 17.919 64.447 1.00 69.86 329 LYS A CA 1
ATOM 2473 C C . LYS A 1 329 ? 133.712 17.918 63.118 1.00 73.15 329 LYS A C 1
ATOM 2474 O O . LYS A 1 329 ? 134.819 18.446 63.011 1.00 72.23 329 LYS A O 1
ATOM 2480 N N . GLU A 1 330 ? 133.088 17.318 62.108 1.00 68.29 330 GLU A N 1
ATOM 2481 C CA . GLU A 1 330 ? 133.666 17.238 60.772 1.00 66.43 330 GLU A CA 1
ATOM 2482 C C . GLU A 1 330 ? 133.905 18.616 60.167 1.00 68.34 330 GLU A C 1
ATOM 2483 O O . GLU A 1 330 ? 134.916 18.837 59.501 1.00 75.30 330 GLU A O 1
ATOM 2489 N N . LEU A 1 331 ? 132.973 19.537 60.400 1.00 62.87 331 LEU A N 1
ATOM 2490 C CA . LEU A 1 331 ? 133.140 20.920 59.963 1.00 60.19 331 LEU A CA 1
ATOM 2491 C C . LEU A 1 331 ? 134.333 21.557 60.668 1.00 68.97 331 LEU A C 1
ATOM 2492 O O . LEU A 1 331 ? 135.141 22.248 60.045 1.00 61.82 331 LEU A O 1
ATOM 2497 N N . ILE A 1 332 ? 134.430 21.321 61.974 1.00 55.50 332 ILE A N 1
ATOM 2498 C CA . ILE A 1 332 ? 135.567 21.777 62.762 1.00 70.99 332 ILE A CA 1
ATOM 2499 C C . ILE A 1 332 ? 136.860 21.170 62.224 1.00 70.05 332 ILE A C 1
ATOM 2500 O O . ILE A 1 332 ? 137.838 21.875 61.975 1.00 68.35 332 ILE A O 1
ATOM 2505 N N . SER A 1 333 ? 136.849 19.854 62.038 1.00 70.35 333 SER A N 1
ATOM 2506 C CA . SER A 1 333 ? 138.027 19.124 61.580 1.00 72.05 333 SER A CA 1
ATOM 2507 C C . SER A 1 333 ? 138.463 19.537 60.175 1.00 73.85 333 SER A C 1
ATOM 2508 O O . SER A 1 333 ? 139.654 19.651 59.898 1.00 68.38 333 SER A O 1
ATOM 2511 N N . ALA A 1 334 ? 137.498 19.759 59.290 1.00 72.08 334 ALA A N 1
ATOM 2512 C CA . ALA A 1 334 ? 137.803 20.179 57.926 1.00 70.08 334 ALA A CA 1
ATOM 2513 C C . ALA A 1 334 ? 138.385 21.589 57.906 1.00 76.31 334 ALA A C 1
ATOM 2514 O O . ALA A 1 334 ? 139.101 21.963 56.976 1.00 77.85 334 ALA A O 1
ATOM 2516 N N . LEU A 1 335 ? 138.067 22.367 58.938 1.00 74.26 335 LEU A N 1
ATOM 2517 C CA . LEU A 1 335 ? 138.573 23.729 59.067 1.00 78.49 335 LEU A CA 1
ATOM 2518 C C . LEU A 1 335 ? 139.954 23.772 59.722 1.00 83.66 335 LEU A C 1
ATOM 2519 O O . LEU A 1 335 ? 140.622 24.808 59.694 1.00 83.98 335 LEU A O 1
ATOM 2524 N N . GLU A 1 336 ? 140.370 22.647 60.304 1.00 78.27 336 GLU A N 1
ATOM 2525 C CA . GLU A 1 336 ? 141.694 22.517 60.919 1.00 81.59 336 GLU A CA 1
ATOM 2526 C C . GLU A 1 336 ? 142.795 22.940 59.948 1.00 84.03 336 GLU A C 1
ATOM 2527 O O . GLU A 1 336 ? 143.790 23.551 60.347 1.00 91.92 336 GLU A O 1
ATOM 2533 N N . HIS A 1 337 ? 142.604 22.634 58.670 1.00 90.55 337 HIS A N 1
ATOM 2534 C CA . HIS A 1 337 ? 143.466 23.191 57.638 1.00 95.12 337 HIS A CA 1
ATOM 2535 C C . HIS A 1 337 ? 142.690 24.146 56.739 1.00 91.75 337 HIS A C 1
ATOM 2536 O O . HIS A 1 337 ? 142.831 25.363 56.850 1.00 91.20 337 HIS A O 1
#

Nearest PDB structures (foldseek):
  4ch7-assembly1_A  TM=1.003E+00  e=2.754E-58  Hydrogenobacter thermophilus TK-6
  4czc-assembly1_A  TM=9.882E-01  e=5.373E-55  Hydrogenobacter thermophilus TK-6
  4un1-assembly2_C  TM=8.035E-01  e=5.240E-09  Desulfovibrio desulfuricans
  8q90-assembly1_B  TM=6.649E-01  e=1.184E-04  Haloferax mediterranei
  5aa0-assembly1_BZ  TM=3.917E-01  e=1.351E+00  Thermus thermophilus HB8

Radius of gyration: 21.75 Å; Cα contacts (8 Å, |Δi|>4): 486; chains: 1; bounding box: 63×54×46 Å